Protein AF-0000000085166856 (afdb_homodimer)

InterPro domains:
  IPR002762 Sirohydrochlorin cobaltochelatase CbiX-like [PF01903] (9-113)
  IPR050963 Sirohydrochlorin Cobaltochelatase/CbiX [PTHR33542] (4-112)

Nearest PDB structures (foldseek):
  3lyh-assembly1_A  TM=9.063E-01  e=2.973E-10  Marinobacter nauticus VT8
  8i58-assembly1_A  TM=8.385E-01  e=1.556E-07  Methanocaldococcus jannaschii DSM 2661
  6m27-assembly1_B  TM=8.317E-01  e=2.019E-07  Methanocaldococcus jannaschii DSM 2661
  5zta-assembly2_B  TM=8.544E-01  e=1.338E-06  Bacillus subtilis subsp. subtilis str. 168
  6jv6-assembly1_A  TM=8.102E-01  e=1.174E-06  Bacillus spizizenii

Sequence (242 aa):
MQSLILFAHGARDPAWAAPFERLRALTRAAMPQASVELAFLELMQPDLPSVVAQQVAAGSQRITVIPVFLGQGGHVRRDLPQLLEQLRQAHPQAEIRTVPAVGEDEAVLQAIAAYCVAAGSMQSLILFAHGARDPAWAAPFERLRALTRAAMPQASVELAFLELMQPDLPSVVAQQVAAGSQRITVIPVFLGQGGHVRRDLPQLLEQLRQAHPQAEIRTVPAVGEDEAVLQAIAAYCVAAGS

Solvent-accessible surface area (backbone atoms only — not comparable to full-atom values): 12522 Å² total; per-residue (Å²): 90,48,30,37,32,46,35,29,81,42,42,85,40,73,65,22,45,51,39,55,53,50,32,43,52,54,32,31,70,76,33,80,76,38,49,61,46,69,21,17,77,42,77,33,83,48,36,53,70,60,48,50,52,50,42,45,75,73,59,34,42,39,36,34,39,36,37,59,36,56,58,50,35,62,63,57,68,54,46,46,59,55,50,51,51,52,49,38,68,75,35,70,84,33,48,72,46,71,55,78,37,46,33,73,35,65,68,36,42,48,40,48,23,51,50,54,52,56,66,67,102,89,48,30,36,30,46,34,30,81,41,42,86,41,73,65,22,46,51,38,55,53,51,32,43,51,54,33,33,71,75,31,80,76,36,49,60,43,70,22,16,77,41,78,33,83,49,37,52,68,60,51,49,52,52,40,46,74,74,58,36,41,39,37,35,39,37,37,59,37,56,59,48,36,62,63,56,68,54,46,46,59,52,51,51,51,52,49,37,68,76,37,71,84,33,49,72,46,71,56,78,36,47,33,72,35,65,69,36,42,49,39,48,23,51,51,52,52,56,67,67,100

Radius of gyration: 18.97 Å; Cα contacts (8 Å, |Δi|>4): 466; chains: 2; bounding box: 30×58×41 Å

Structure (mmCIF, N/CA/C/O backbone):
data_AF-0000000085166856-model_v1
#
loop_
_entity.id
_entity.type
_entity.pdbx_description
1 polymer 'Cobalamin biosynthesis protein CbiX'
#
loop_
_atom_site.group_PDB
_atom_site.id
_atom_site.type_symbol
_atom_site.label_atom_id
_atom_site.label_alt_id
_atom_site.label_comp_id
_atom_site.label_asym_id
_atom_site.label_entity_id
_atom_site.label_seq_id
_atom_site.pdbx_PDB_ins_code
_atom_site.Cartn_x
_atom_site.Cartn_y
_atom_site.Cartn_z
_atom_site.occupancy
_atom_site.B_iso_or_equiv
_atom_site.auth_seq_id
_atom_site.auth_comp_id
_atom_site.auth_asym_id
_atom_site.auth_atom_id
_atom_site.pdbx_PDB_model_num
ATOM 1 N N . MET A 1 1 ? 7.5 -27.625 -5.25 1 75.62 1 MET A N 1
ATOM 2 C CA . MET A 1 1 ? 8.102 -26.375 -4.789 1 75.62 1 MET A CA 1
ATOM 3 C C . MET A 1 1 ? 7.059 -25.266 -4.699 1 75.62 1 MET A C 1
ATOM 5 O O . MET A 1 1 ? 6.125 -25.234 -5.504 1 75.62 1 MET A O 1
ATOM 9 N N . GLN A 1 2 ? 6.926 -24.578 -3.551 1 87.94 2 GLN A N 1
ATOM 10 C CA . GLN A 1 2 ? 5.965 -23.484 -3.387 1 87.94 2 GLN A CA 1
ATOM 11 C C . GLN A 1 2 ? 6.438 -22.219 -4.102 1 87.94 2 GLN A C 1
ATOM 13 O O . GLN A 1 2 ? 7.637 -21.969 -4.207 1 87.94 2 GLN A O 1
ATOM 18 N N . SER A 1 3 ? 5.496 -21.609 -4.75 1 96.06 3 SER A N 1
ATOM 19 C CA . SER A 1 3 ? 5.82 -20.375 -5.461 1 96.06 3 SER A CA 1
ATOM 20 C C . SER A 1 3 ? 4.902 -19.234 -5.027 1 96.06 3 SER A C 1
ATOM 22 O O . SER A 1 3 ? 3.684 -19.391 -4.969 1 96.06 3 SER A O 1
ATOM 24 N N . LEU A 1 4 ? 5.508 -18.25 -4.656 1 98.25 4 LEU A N 1
ATOM 25 C CA . LEU A 1 4 ? 4.777 -17.031 -4.324 1 98.25 4 LEU A CA 1
ATOM 26 C C . LEU A 1 4 ? 4.984 -15.961 -5.395 1 98.25 4 LEU A C 1
ATOM 28 O O . LEU A 1 4 ? 6.102 -15.781 -5.891 1 98.25 4 LEU A O 1
ATOM 32 N N . ILE A 1 5 ? 3.922 -15.344 -5.73 1 98.56 5 ILE A N 1
ATOM 33 C CA . ILE A 1 5 ? 3.992 -14.18 -6.598 1 98.56 5 ILE A CA 1
ATOM 34 C C . ILE A 1 5 ? 3.43 -12.961 -5.871 1 98.56 5 ILE A C 1
ATOM 36 O O . ILE A 1 5 ? 2.238 -12.914 -5.551 1 98.56 5 ILE A O 1
ATOM 40 N N . LEU A 1 6 ? 4.32 -12.039 -5.566 1 98.62 6 LEU A N 1
ATOM 41 C CA . LEU A 1 6 ? 3.908 -10.742 -5.043 1 98.62 6 LEU A CA 1
ATOM 42 C C . LEU A 1 6 ? 3.395 -9.836 -6.16 1 98.62 6 LEU A C 1
ATOM 44 O O . LEU A 1 6 ? 4.168 -9.391 -7.012 1 98.62 6 LEU A O 1
ATOM 48 N N . PHE A 1 7 ? 2.074 -9.586 -6.141 1 97.56 7 PHE A N 1
ATOM 49 C CA . PHE A 1 7 ? 1.388 -8.922 -7.242 1 97.56 7 PHE A CA 1
ATOM 50 C C . PHE A 1 7 ? 1.067 -7.473 -6.883 1 97.56 7 PHE A C 1
ATOM 52 O O . PHE A 1 7 ? 0.3 -7.215 -5.953 1 97.56 7 PHE A O 1
ATOM 59 N N . ALA A 1 8 ? 1.673 -6.52 -7.52 1 96.19 8 ALA A N 1
ATOM 60 C CA . ALA A 1 8 ? 1.538 -5.094 -7.223 1 96.19 8 ALA A CA 1
ATOM 61 C C . ALA A 1 8 ? 1.057 -4.32 -8.445 1 96.19 8 ALA A C 1
ATOM 63 O O . ALA A 1 8 ? 1.025 -4.859 -9.555 1 96.19 8 ALA A O 1
ATOM 64 N N . HIS A 1 9 ? 0.694 -3.1 -7.977 1 90.81 9 HIS A N 1
ATOM 65 C CA . HIS A 1 9 ? 0.401 -2.215 -9.102 1 90.81 9 HIS A CA 1
ATOM 66 C C . HIS A 1 9 ? 1.682 -1.75 -9.781 1 90.81 9 HIS A C 1
ATOM 68 O O . HIS A 1 9 ? 2.68 -1.465 -9.117 1 90.81 9 HIS A O 1
ATOM 74 N N . GLY A 1 10 ? 1.784 -1.687 -11.125 1 91.19 10 GLY A N 1
ATOM 75 C CA . GLY A 1 10 ? 2.906 -1.126 -11.859 1 91.19 10 GLY A CA 1
ATOM 76 C C . GLY A 1 10 ? 2.781 0.367 -12.094 1 91.19 10 GLY A C 1
ATOM 77 O O . GLY A 1 10 ? 1.854 1.005 -11.586 1 91.19 10 GLY A O 1
ATOM 78 N N . ALA A 1 11 ? 3.863 0.883 -12.508 1 91.19 11 ALA A N 1
ATOM 79 C CA . ALA A 1 11 ? 3.941 2.303 -12.836 1 91.19 11 ALA A CA 1
ATOM 80 C C . ALA A 1 11 ? 4.949 2.547 -13.961 1 91.19 11 ALA A C 1
ATOM 82 O O . ALA A 1 11 ? 5.68 1.637 -14.352 1 91.19 11 ALA A O 1
ATOM 83 N N . ARG A 1 12 ? 4.824 3.779 -14.492 1 89.69 12 ARG A N 1
ATOM 84 C CA . ARG A 1 12 ? 5.762 4.133 -15.555 1 89.69 12 ARG A CA 1
ATOM 85 C C . ARG A 1 12 ? 7.156 4.375 -14.992 1 89.69 12 ARG A C 1
ATOM 87 O O . ARG A 1 12 ? 8.156 4.07 -15.648 1 89.69 12 ARG A O 1
ATOM 94 N N . ASP A 1 13 ? 7.254 4.859 -13.758 1 91.31 13 ASP A N 1
ATOM 95 C CA . ASP A 1 13 ? 8.516 5.16 -13.086 1 91.31 13 ASP A CA 1
ATOM 96 C C . ASP A 1 13 ? 9.117 3.902 -12.461 1 91.31 13 ASP A C 1
ATOM 98 O O . ASP A 1 13 ? 8.539 3.328 -11.531 1 91.31 13 ASP A O 1
ATOM 102 N N . PRO A 1 14 ? 10.328 3.514 -12.875 1 90.88 14 PRO A N 1
ATOM 103 C CA . PRO A 1 14 ? 10.938 2.291 -12.352 1 90.88 14 PRO A CA 1
ATOM 104 C C . PRO A 1 14 ? 11.18 2.352 -10.844 1 90.88 14 PRO A C 1
ATOM 106 O O . PRO A 1 14 ? 11.234 1.312 -10.18 1 90.88 14 PRO A O 1
ATOM 109 N N . ALA A 1 15 ? 11.297 3.547 -10.312 1 89.75 15 ALA A N 1
ATOM 110 C CA . ALA A 1 15 ? 11.547 3.703 -8.883 1 89.75 15 ALA A CA 1
ATOM 111 C C . ALA A 1 15 ? 10.359 3.203 -8.062 1 89.75 15 ALA A C 1
ATOM 113 O O . ALA A 1 15 ? 10.484 2.941 -6.867 1 89.75 15 ALA A O 1
ATOM 114 N N . TRP A 1 16 ? 9.234 3.072 -8.703 1 92.94 16 TRP A N 1
ATOM 115 C CA . TRP A 1 16 ? 8.008 2.557 -8.102 1 92.94 16 TRP A CA 1
ATOM 116 C C . TRP A 1 16 ? 8.25 1.197 -7.453 1 92.94 16 TRP A C 1
ATOM 118 O O . TRP A 1 16 ? 7.672 0.89 -6.406 1 92.94 16 TRP A O 1
ATOM 128 N N . ALA A 1 17 ? 9.172 0.448 -8.008 1 94.31 17 ALA A N 1
ATOM 129 C CA . ALA A 1 17 ? 9.258 -0.977 -7.699 1 94.31 17 ALA A CA 1
ATOM 130 C C . ALA A 1 17 ? 10.125 -1.219 -6.469 1 94.31 17 ALA A C 1
ATOM 132 O O . ALA A 1 17 ? 10.133 -2.32 -5.914 1 94.31 17 ALA A O 1
ATOM 133 N N . ALA A 1 18 ? 10.836 -0.29 -5.984 1 94.69 18 ALA A N 1
ATOM 134 C CA . ALA A 1 18 ? 11.891 -0.477 -4.988 1 94.69 18 ALA A CA 1
ATOM 135 C C . ALA A 1 18 ? 11.352 -1.159 -3.738 1 94.69 18 ALA A C 1
ATOM 137 O O . ALA A 1 18 ? 11.891 -2.172 -3.289 1 94.69 18 ALA A O 1
ATOM 138 N N . PRO A 1 19 ? 10.234 -0.666 -3.162 1 96.25 19 PRO A N 1
ATOM 139 C CA . PRO A 1 19 ? 9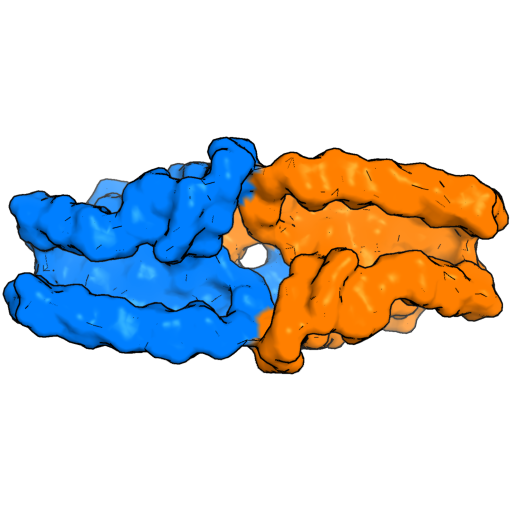.742 -1.331 -1.957 1 96.25 19 PRO A CA 1
ATOM 140 C C . PRO A 1 19 ? 9.305 -2.771 -2.217 1 96.25 19 PRO A C 1
ATOM 142 O O . PRO A 1 19 ? 9.43 -3.625 -1.334 1 96.25 19 PRO A O 1
ATOM 145 N N . PHE A 1 20 ? 8.828 -3.031 -3.387 1 98 20 PHE A N 1
ATOM 146 C CA . PHE A 1 20 ? 8.375 -4.375 -3.73 1 98 20 PHE A CA 1
ATOM 147 C C . PHE A 1 20 ? 9.562 -5.312 -3.922 1 98 20 PHE A C 1
ATOM 149 O O . PHE A 1 20 ? 9.484 -6.496 -3.578 1 98 20 PHE A O 1
ATOM 156 N N . GLU A 1 21 ? 10.602 -4.77 -4.504 1 97.69 21 GLU A N 1
ATOM 157 C CA . GLU A 1 21 ? 11.836 -5.547 -4.629 1 97.69 21 GLU A CA 1
ATOM 158 C C . GLU A 1 21 ? 12.414 -5.891 -3.26 1 97.69 21 GLU A C 1
ATOM 160 O O . GLU A 1 21 ? 12.875 -7.016 -3.039 1 97.69 21 GLU A O 1
ATOM 165 N N . ARG A 1 22 ? 12.344 -4.934 -2.393 1 97.62 22 ARG A N 1
ATOM 166 C CA . ARG A 1 22 ? 12.789 -5.191 -1.024 1 97.62 22 ARG A CA 1
ATOM 167 C C . ARG A 1 22 ? 11.906 -6.238 -0.354 1 97.62 22 ARG A C 1
ATOM 169 O O . ARG A 1 22 ? 12.406 -7.129 0.34 1 97.62 22 ARG A O 1
ATOM 176 N N . LEU A 1 23 ? 10.648 -6.117 -0.59 1 98.25 23 LEU A N 1
ATOM 177 C CA . LEU A 1 23 ? 9.688 -7.074 -0.044 1 98.25 23 LEU A CA 1
ATOM 178 C C . LEU A 1 23 ? 9.969 -8.477 -0.558 1 98.25 23 LEU A C 1
ATOM 180 O O . LEU A 1 23 ? 9.961 -9.445 0.213 1 98.25 23 LEU A O 1
ATOM 184 N N . ARG A 1 24 ? 10.164 -8.547 -1.854 1 98.19 24 ARG A N 1
ATOM 185 C CA . ARG A 1 24 ? 10.5 -9.844 -2.439 1 98.19 24 ARG A CA 1
ATOM 186 C C . ARG A 1 24 ? 11.75 -10.43 -1.786 1 98.19 24 ARG A C 1
ATOM 188 O O . ARG A 1 24 ? 11.781 -11.617 -1.453 1 98.19 24 ARG A O 1
ATOM 195 N N . ALA A 1 25 ? 12.758 -9.625 -1.588 1 98.06 25 ALA A N 1
ATOM 196 C CA . ALA A 1 25 ? 14.008 -10.086 -0.98 1 98.06 25 ALA A CA 1
ATOM 197 C C . ALA A 1 25 ? 13.773 -10.578 0.445 1 98.06 25 ALA A C 1
ATOM 199 O O . ALA A 1 25 ? 14.281 -11.633 0.833 1 98.06 25 ALA A O 1
ATOM 200 N N . LEU A 1 26 ? 13.039 -9.852 1.232 1 98.19 26 LEU A N 1
ATOM 201 C CA . LEU A 1 26 ? 12.727 -10.227 2.605 1 98.19 26 LEU A CA 1
ATOM 202 C C . LEU A 1 26 ? 11.961 -11.547 2.646 1 98.19 26 LEU A C 1
ATOM 204 O O . LEU A 1 26 ? 12.25 -12.414 3.473 1 98.19 26 LEU A O 1
ATOM 208 N N . THR A 1 27 ? 10.977 -11.672 1.751 1 98.06 27 THR A N 1
ATOM 209 C CA . THR A 1 27 ? 10.148 -12.875 1.698 1 98.06 27 THR A CA 1
ATOM 210 C C . THR A 1 27 ? 10.984 -14.086 1.282 1 98.06 27 THR A C 1
ATOM 212 O O . THR A 1 27 ? 10.867 -15.156 1.877 1 98.06 27 THR A O 1
ATOM 215 N N . ARG A 1 28 ? 11.82 -13.891 0.286 1 96.94 28 ARG A N 1
ATOM 216 C CA . ARG A 1 28 ? 12.703 -14.953 -0.181 1 96.94 28 ARG A CA 1
ATOM 217 C C . ARG A 1 28 ? 13.625 -15.43 0.936 1 96.94 28 ARG A C 1
ATOM 219 O O . ARG A 1 28 ? 13.852 -16.625 1.089 1 96.94 28 ARG A O 1
ATOM 226 N N . ALA A 1 29 ? 14.133 -14.492 1.69 1 97.19 29 ALA A N 1
ATOM 227 C CA . ALA A 1 29 ? 15.047 -14.82 2.783 1 97.19 29 ALA A CA 1
ATOM 228 C C . ALA A 1 29 ? 14.344 -15.664 3.846 1 97.19 29 ALA A C 1
ATOM 230 O O . ALA A 1 29 ? 14.969 -16.516 4.473 1 97.19 29 ALA A O 1
ATOM 231 N N . ALA A 1 30 ? 13.078 -15.469 3.98 1 96.38 30 ALA A N 1
ATOM 232 C CA . ALA A 1 30 ? 12.297 -16.156 5 1 96.38 30 ALA A CA 1
ATOM 233 C C . ALA A 1 30 ? 11.82 -17.516 4.496 1 96.38 30 ALA A C 1
ATOM 235 O O . ALA A 1 30 ? 11.398 -18.375 5.281 1 96.38 30 ALA A O 1
ATOM 236 N N . MET A 1 31 ? 11.867 -17.688 3.156 1 95.62 31 MET A N 1
ATOM 237 C CA . MET A 1 31 ? 11.414 -18.922 2.531 1 95.62 31 MET A CA 1
ATOM 238 C C . MET A 1 31 ? 12.438 -19.453 1.531 1 95.62 31 MET A C 1
ATOM 240 O O . MET A 1 31 ? 12.172 -19.5 0.33 1 95.62 31 MET A O 1
ATOM 244 N N . PRO A 1 32 ? 13.492 -20.031 2.027 1 91.94 32 PRO A N 1
ATOM 245 C CA . PRO A 1 32 ? 14.594 -20.391 1.139 1 91.94 32 PRO A CA 1
ATOM 246 C C . PRO A 1 32 ? 14.219 -21.5 0.149 1 91.94 32 PRO A C 1
ATOM 248 O O . PRO A 1 32 ? 14.844 -21.625 -0.907 1 91.94 32 PRO A O 1
ATOM 251 N N . GLN A 1 33 ? 13.211 -22.172 0.371 1 91.81 33 GLN A N 1
ATOM 252 C CA . GLN A 1 33 ? 12.852 -23.297 -0.49 1 91.81 33 GLN A CA 1
ATOM 253 C C . GLN A 1 33 ? 11.758 -22.891 -1.476 1 91.81 33 GLN A C 1
ATOM 255 O O . GLN A 1 33 ? 11.359 -23.703 -2.324 1 91.81 33 GLN A O 1
ATOM 260 N N . ALA A 1 34 ? 11.25 -21.703 -1.351 1 94.38 34 ALA A N 1
ATOM 261 C CA . ALA A 1 34 ? 10.164 -21.25 -2.211 1 94.38 34 ALA A CA 1
ATOM 262 C C . ALA A 1 34 ? 10.664 -20.297 -3.287 1 94.38 34 ALA A C 1
ATOM 264 O O . ALA A 1 34 ? 11.648 -19.578 -3.078 1 94.38 34 ALA A O 1
ATOM 265 N N . SER A 1 35 ? 10.047 -20.391 -4.41 1 96.19 35 SER A N 1
ATOM 266 C CA . SER A 1 35 ? 10.219 -19.328 -5.391 1 96.19 35 SER A CA 1
ATOM 267 C C . SER A 1 35 ? 9.367 -18.109 -5.035 1 96.19 35 SER A C 1
ATOM 269 O O . SER A 1 35 ? 8.188 -18.25 -4.711 1 96.19 35 SER A O 1
ATOM 271 N N . VAL A 1 36 ? 9.984 -16.938 -4.965 1 98 36 VAL A N 1
ATOM 272 C CA . VAL A 1 36 ? 9.281 -15.68 -4.719 1 98 36 VAL A CA 1
ATOM 273 C C . VAL A 1 36 ? 9.57 -14.695 -5.848 1 98 36 VAL A C 1
ATOM 275 O O . VAL A 1 36 ? 10.727 -14.305 -6.055 1 98 36 VAL A O 1
ATOM 278 N N . GLU A 1 37 ? 8.539 -14.312 -6.535 1 98.19 37 GLU A N 1
ATOM 279 C CA . GLU A 1 37 ? 8.711 -13.43 -7.684 1 98.19 37 GLU A CA 1
ATOM 280 C C . GLU A 1 37 ? 7.758 -12.242 -7.613 1 98.19 37 GLU A C 1
ATOM 282 O O . GLU A 1 37 ? 6.758 -12.289 -6.895 1 98.19 37 GLU A O 1
ATOM 287 N N . LEU A 1 38 ? 8.117 -11.227 -8.367 1 98.44 38 LEU A N 1
ATOM 288 C CA . LEU A 1 38 ? 7.25 -10.055 -8.516 1 98.44 38 LEU A CA 1
ATOM 289 C C . LEU A 1 38 ? 6.484 -10.117 -9.836 1 98.44 38 LEU A C 1
ATOM 291 O O . LEU A 1 38 ? 7.02 -10.57 -10.852 1 98.44 38 LEU A O 1
ATOM 295 N N . ALA A 1 39 ? 5.293 -9.703 -9.781 1 98.25 39 ALA A N 1
ATOM 296 C CA . ALA A 1 39 ? 4.523 -9.414 -10.992 1 98.25 39 ALA A CA 1
ATOM 297 C C . ALA A 1 39 ? 3.736 -8.117 -10.844 1 98.25 39 ALA A C 1
ATOM 299 O O . ALA A 1 39 ? 3.33 -7.746 -9.742 1 98.25 39 ALA A O 1
ATOM 300 N N . PHE A 1 40 ? 3.463 -7.457 -11.977 1 96.44 40 PHE A N 1
ATOM 301 C CA . PHE A 1 40 ? 2.789 -6.164 -11.953 1 96.44 40 PHE A CA 1
ATOM 302 C C . PHE A 1 40 ? 1.527 -6.195 -12.805 1 96.44 40 PHE A C 1
ATOM 304 O O . PHE A 1 40 ? 1.498 -6.844 -13.859 1 96.44 40 PHE A O 1
ATOM 311 N N . LEU A 1 41 ? 0.551 -5.523 -12.352 1 92.56 41 LEU A N 1
ATOM 312 C CA . LEU A 1 41 ? -0.767 -5.496 -12.977 1 92.56 41 LEU A CA 1
ATOM 313 C C . LEU A 1 41 ? -0.713 -4.793 -14.328 1 92.56 41 LEU A C 1
ATOM 315 O O . LEU A 1 41 ? -1.34 -5.238 -15.289 1 92.56 41 LEU A O 1
ATOM 319 N N . GLU A 1 42 ? 0.012 -3.646 -14.32 1 89.75 42 GLU A N 1
ATOM 320 C CA . GLU A 1 42 ? 0.093 -2.854 -15.547 1 89.75 42 GLU A CA 1
ATOM 321 C C . GLU A 1 42 ? 1.303 -1.925 -15.523 1 89.75 42 GLU A C 1
ATOM 323 O O . GLU A 1 42 ? 1.896 -1.694 -14.469 1 89.75 42 GLU A O 1
ATOM 328 N N . LEU A 1 43 ? 1.817 -1.497 -16.812 1 93.31 43 LEU A N 1
ATOM 329 C CA . LEU A 1 43 ? 2.801 -0.444 -17.047 1 93.31 43 LEU A CA 1
ATOM 330 C C . LEU A 1 43 ? 4.211 -0.937 -16.734 1 93.31 43 LEU A C 1
ATOM 332 O O . LEU A 1 43 ? 5.191 -0.292 -17.094 1 93.31 43 LEU A O 1
ATOM 336 N N . MET A 1 44 ? 4.32 -2.029 -15.977 1 94.94 44 MET A N 1
ATOM 337 C CA . MET A 1 44 ? 5.625 -2.574 -15.609 1 94.94 44 MET A CA 1
ATOM 338 C C . MET A 1 44 ? 5.684 -4.074 -15.883 1 94.94 44 MET A C 1
ATOM 340 O O . MET A 1 44 ? 4.656 -4.754 -15.844 1 94.94 44 MET A O 1
ATOM 344 N N . GLN A 1 45 ? 6.832 -4.5 -16.188 1 96.12 45 GLN A N 1
ATOM 345 C CA . GLN A 1 45 ? 7.094 -5.926 -16.359 1 96.12 45 GLN A CA 1
ATOM 346 C C . GLN A 1 45 ? 7.84 -6.492 -15.148 1 96.12 45 GLN A C 1
ATOM 348 O O . GLN A 1 45 ? 8.539 -5.758 -14.445 1 96.12 45 GLN A O 1
ATOM 353 N N . PRO A 1 46 ? 7.672 -7.801 -14.836 1 97.81 46 PRO A N 1
ATOM 354 C CA . PRO A 1 46 ? 6.879 -8.797 -15.555 1 97.81 46 PRO A CA 1
ATOM 355 C C . PRO A 1 46 ? 5.391 -8.727 -15.211 1 97.81 46 PRO A C 1
ATOM 357 O O . PRO A 1 46 ? 5.023 -8.242 -14.141 1 97.81 46 PRO A O 1
ATOM 360 N N . ASP A 1 47 ? 4.539 -9.117 -16.172 1 97.81 47 ASP A N 1
ATOM 361 C CA . ASP A 1 47 ? 3.113 -9.242 -15.867 1 97.81 47 ASP A CA 1
ATOM 362 C C . ASP A 1 47 ? 2.801 -10.602 -15.242 1 97.81 47 ASP A C 1
ATOM 364 O O . ASP A 1 47 ? 3.635 -11.508 -15.266 1 97.81 47 ASP A O 1
ATOM 368 N N . LEU A 1 48 ? 1.635 -10.695 -14.672 1 97.94 48 LEU A N 1
ATOM 369 C CA . LEU A 1 48 ? 1.261 -11.875 -13.898 1 97.94 48 LEU A CA 1
ATOM 370 C C . LEU A 1 48 ? 1.214 -13.109 -14.789 1 97.94 48 LEU A C 1
ATOM 372 O O . LEU A 1 48 ? 1.774 -14.156 -14.445 1 97.94 48 LEU A O 1
ATOM 376 N N . PRO A 1 49 ? 0.615 -13.078 -16.016 1 98.31 49 PRO A N 1
ATOM 377 C CA . PRO A 1 49 ? 0.592 -14.266 -16.875 1 98.31 49 PRO A CA 1
ATOM 378 C C . PRO A 1 49 ? 1.99 -14.781 -17.203 1 98.31 49 PRO A C 1
ATOM 380 O O . PRO A 1 49 ? 2.229 -15.992 -17.172 1 98.31 49 PRO A O 1
ATOM 383 N N . SER A 1 50 ? 2.887 -13.953 -17.5 1 98.5 50 SER A N 1
ATOM 384 C CA . SER A 1 50 ? 4.246 -14.352 -17.844 1 98.5 50 SER A CA 1
ATOM 385 C C . SER A 1 50 ? 4.941 -15.031 -16.672 1 98.5 50 SER A C 1
ATOM 387 O O . SER A 1 50 ? 5.645 -16.031 -16.844 1 98.5 50 SER A O 1
ATOM 389 N N . VAL A 1 51 ? 4.801 -14.516 -15.469 1 98.56 51 VAL A N 1
ATOM 390 C CA . VAL A 1 51 ? 5.445 -15.078 -14.281 1 98.56 51 VAL A CA 1
ATOM 391 C C . VAL A 1 51 ? 4.852 -16.453 -13.984 1 98.56 51 VAL A C 1
ATOM 393 O O . VAL A 1 51 ? 5.586 -17.391 -13.664 1 98.56 51 VAL A O 1
ATOM 396 N N . VAL A 1 52 ? 3.541 -16.547 -14.086 1 98.38 52 VAL A N 1
ATOM 397 C CA . VAL A 1 52 ? 2.883 -17.828 -13.859 1 98.38 52 VAL A CA 1
ATOM 398 C C . VAL A 1 52 ? 3.406 -18.859 -14.852 1 98.38 52 VAL A C 1
ATOM 400 O O . VAL A 1 52 ? 3.779 -19.969 -14.461 1 98.38 52 VAL A O 1
ATOM 403 N N . ALA A 1 53 ? 3.426 -18.484 -16.109 1 98.12 53 ALA A N 1
ATOM 404 C CA . ALA A 1 53 ? 3.91 -19.391 -17.141 1 98.12 53 ALA A CA 1
ATOM 405 C C . ALA A 1 53 ? 5.332 -19.859 -16.844 1 98.12 53 ALA A C 1
ATOM 407 O O . ALA A 1 53 ? 5.645 -21.047 -16.984 1 98.12 53 ALA A O 1
ATOM 408 N N . GLN A 1 54 ? 6.125 -18.922 -16.422 1 97.81 54 GLN A N 1
ATOM 409 C CA . GLN A 1 54 ? 7.512 -19.234 -16.109 1 97.81 54 GLN A CA 1
ATOM 410 C C . GLN A 1 54 ? 7.598 -20.203 -14.922 1 97.81 54 GLN A C 1
ATOM 412 O O . GLN A 1 54 ? 8.398 -21.125 -14.93 1 97.81 54 GLN A O 1
ATOM 417 N N . GLN A 1 55 ? 6.809 -19.953 -13.891 1 97.31 55 GLN A N 1
ATOM 418 C CA . GLN A 1 55 ? 6.824 -20.797 -12.703 1 97.31 55 GLN A CA 1
ATOM 419 C C . GLN A 1 55 ? 6.332 -22.203 -13.023 1 97.31 55 GLN A C 1
ATOM 421 O O . GLN A 1 55 ? 6.891 -23.188 -12.539 1 97.31 55 GLN A O 1
ATOM 426 N N . VAL A 1 56 ? 5.312 -22.281 -13.82 1 96.75 56 VAL A N 1
ATOM 427 C CA . VAL A 1 56 ? 4.777 -23.578 -14.227 1 96.75 56 VAL A CA 1
ATOM 428 C C . VAL A 1 56 ? 5.828 -24.344 -15.031 1 96.75 56 VAL A C 1
ATOM 430 O O . VAL A 1 56 ? 6.066 -25.531 -14.789 1 96.75 56 VAL A O 1
ATOM 433 N N . ALA A 1 57 ? 6.406 -23.656 -15.961 1 96.19 57 ALA A N 1
ATOM 434 C CA . ALA A 1 57 ? 7.441 -24.266 -16.797 1 96.19 57 ALA A CA 1
ATOM 435 C C . ALA A 1 57 ? 8.609 -24.766 -15.938 1 96.19 57 ALA A C 1
ATOM 437 O O . ALA A 1 57 ? 9.258 -25.75 -16.281 1 96.19 57 ALA A O 1
ATOM 438 N N . ALA A 1 58 ? 8.859 -24.109 -14.812 1 95.44 58 ALA A N 1
ATOM 439 C CA . ALA A 1 58 ? 9.953 -24.453 -13.906 1 95.44 58 ALA A CA 1
ATOM 440 C C . ALA A 1 58 ? 9.547 -25.594 -12.969 1 95.44 58 ALA A C 1
ATOM 442 O O . ALA A 1 58 ? 10.344 -26.031 -12.125 1 95.44 58 ALA A O 1
ATOM 443 N N . GLY A 1 59 ? 8.242 -25.984 -13.055 1 93.94 59 GLY A N 1
ATOM 444 C CA . GLY A 1 59 ? 7.82 -27.172 -12.328 1 93.94 59 GLY A CA 1
ATOM 445 C C . GLY A 1 59 ? 7 -26.844 -11.086 1 93.94 59 GLY A C 1
ATOM 446 O O . GLY A 1 59 ? 6.695 -27.75 -10.297 1 93.94 59 GLY A O 1
ATOM 447 N N . SER A 1 60 ? 6.652 -25.594 -10.898 1 94.5 60 SER A N 1
ATOM 448 C CA . SER A 1 60 ? 5.832 -25.25 -9.742 1 94.5 60 SER A CA 1
ATOM 449 C C . SER A 1 60 ? 4.445 -25.875 -9.844 1 94.5 60 SER A C 1
ATOM 451 O O . SER A 1 60 ? 3.795 -25.812 -10.883 1 94.5 60 SER A O 1
ATOM 453 N N . GLN A 1 61 ? 4.074 -26.453 -8.797 1 93.62 61 GLN A N 1
ATOM 454 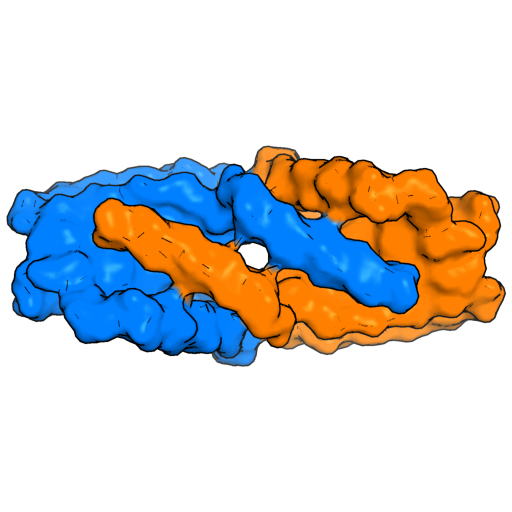C CA . GLN A 1 61 ? 2.764 -27.109 -8.773 1 93.62 61 GLN A CA 1
ATOM 455 C C . GLN A 1 61 ? 1.755 -26.281 -7.984 1 93.62 61 GLN A C 1
ATOM 457 O O . GLN A 1 61 ? 0.544 -26.438 -8.141 1 93.62 61 GLN A O 1
ATOM 462 N N . ARG A 1 62 ? 2.213 -25.547 -7.027 1 96.19 62 ARG A N 1
ATOM 463 C CA . ARG A 1 62 ? 1.368 -24.688 -6.211 1 96.19 62 ARG A CA 1
ATOM 464 C C . ARG A 1 62 ? 1.859 -23.25 -6.262 1 96.19 62 ARG A C 1
ATOM 466 O O . ARG A 1 62 ? 2.996 -22.953 -5.883 1 96.19 62 ARG A O 1
ATOM 473 N N . ILE A 1 63 ? 1.015 -22.328 -6.762 1 97.81 63 ILE A N 1
ATOM 474 C CA . ILE A 1 63 ? 1.344 -20.922 -6.902 1 97.81 63 ILE A CA 1
ATOM 475 C C . ILE A 1 63 ? 0.367 -20.078 -6.082 1 97.81 63 ILE A C 1
ATOM 477 O O . ILE A 1 63 ? -0.85 -20.188 -6.25 1 97.81 63 ILE A O 1
ATOM 481 N N . THR A 1 64 ? 0.852 -19.375 -5.176 1 98.31 64 THR A N 1
ATOM 482 C CA . THR A 1 64 ? 0.043 -18.422 -4.41 1 98.31 64 THR A CA 1
ATOM 483 C C . THR A 1 64 ? 0.303 -16.984 -4.875 1 98.31 64 THR A C 1
ATOM 485 O O . THR A 1 64 ? 1.429 -16.5 -4.781 1 98.31 64 THR A O 1
ATOM 488 N N . VAL A 1 65 ? -0.728 -16.359 -5.406 1 98.06 65 VAL A N 1
ATOM 489 C CA . VAL A 1 65 ? -0.669 -14.953 -5.785 1 98.06 65 VAL A CA 1
ATOM 490 C C . VAL A 1 65 ? -1.093 -14.078 -4.605 1 98.06 65 VAL A C 1
ATOM 492 O O . VAL A 1 65 ? -2.199 -14.227 -4.082 1 98.06 65 VAL A O 1
ATOM 495 N N . ILE A 1 66 ? -0.258 -13.219 -4.219 1 98.19 66 ILE A N 1
ATOM 496 C CA . ILE A 1 66 ? -0.503 -12.352 -3.07 1 98.19 66 ILE A CA 1
ATOM 497 C C . ILE A 1 66 ? -0.628 -10.898 -3.535 1 98.19 66 ILE A C 1
ATOM 499 O O . ILE A 1 66 ? 0.368 -10.273 -3.9 1 98.19 66 ILE A O 1
ATOM 503 N N . PRO A 1 67 ? -1.857 -10.367 -3.475 1 97.25 67 PRO A N 1
ATOM 504 C CA . PRO A 1 67 ? -2.018 -8.953 -3.834 1 97.25 67 PRO A CA 1
ATOM 505 C C . PRO A 1 67 ? -1.363 -8.008 -2.828 1 97.25 67 PRO A C 1
ATOM 507 O O . PRO A 1 67 ? -1.757 -7.98 -1.659 1 97.25 67 PRO A O 1
ATOM 510 N N . VAL A 1 68 ? -0.368 -7.242 -3.244 1 97.38 68 VAL A N 1
ATOM 511 C CA . VAL A 1 68 ? 0.326 -6.277 -2.398 1 97.38 68 VAL A CA 1
ATOM 512 C C . VAL A 1 68 ? -0.226 -4.875 -2.65 1 97.38 68 VAL A C 1
ATOM 514 O O . VAL A 1 68 ? 0.467 -4.02 -3.203 1 97.38 68 VAL A O 1
ATOM 517 N N . PHE A 1 69 ? -1.411 -4.691 -2.184 1 95.69 69 PHE A N 1
ATOM 518 C CA . PHE A 1 69 ? -2.178 -3.455 -2.301 1 95.69 69 PHE A CA 1
ATOM 519 C C . PHE A 1 69 ? -2.691 -3.006 -0.937 1 95.69 69 PHE A C 1
ATOM 521 O O . PHE A 1 69 ? -3.121 -3.83 -0.127 1 95.69 69 PHE A O 1
ATOM 528 N N . LEU A 1 70 ? -2.65 -1.688 -0.696 1 95.5 70 LEU A N 1
ATOM 529 C CA . LEU A 1 70 ? -3.311 -1.143 0.486 1 95.5 70 LEU A CA 1
ATOM 530 C C . LEU A 1 70 ? -4.754 -0.762 0.176 1 95.5 70 LEU A C 1
ATOM 532 O O . LEU A 1 70 ? -5.672 -1.153 0.899 1 95.5 70 LEU A O 1
ATOM 536 N N . GLY A 1 71 ? -4.91 0.087 -0.815 1 91.06 71 GLY A N 1
ATOM 537 C CA . GLY A 1 71 ? -6.238 0.371 -1.337 1 91.06 71 GLY A CA 1
ATOM 538 C C . GLY A 1 71 ? -6.652 -0.564 -2.457 1 91.06 71 GLY A C 1
ATOM 539 O O . GLY A 1 71 ? -5.816 -0.98 -3.264 1 91.06 71 GLY A O 1
ATOM 540 N N . GLN A 1 72 ? -7.992 -0.908 -2.414 1 84.69 72 GLN A N 1
ATOM 541 C CA . GLN A 1 72 ? -8.477 -1.746 -3.506 1 84.69 72 GLN A CA 1
ATOM 542 C C . GLN A 1 72 ? -9.766 -1.188 -4.102 1 84.69 72 GLN A C 1
ATOM 544 O O . GLN A 1 72 ? -10.711 -0.879 -3.369 1 84.69 72 GLN A O 1
ATOM 549 N N . GLY A 1 73 ? -9.664 -0.935 -5.402 1 81.12 73 GLY A N 1
ATOM 550 C CA . GLY A 1 73 ? -10.852 -0.54 -6.145 1 81.12 73 GLY A CA 1
ATOM 551 C C . GLY A 1 73 ? -11.359 -1.624 -7.078 1 81.12 73 GLY A C 1
ATOM 552 O O . GLY A 1 73 ? -10.859 -2.75 -7.059 1 81.12 73 GLY A O 1
ATOM 553 N N . GLY A 1 74 ? -12.359 -1.314 -7.746 1 75.75 74 GLY A N 1
ATOM 554 C CA . GLY A 1 74 ? -13.031 -2.234 -8.648 1 75.75 74 GLY A CA 1
ATOM 555 C C . GLY A 1 74 ? -12.094 -2.873 -9.656 1 75.75 74 GLY A C 1
ATOM 556 O O . GLY A 1 74 ? -12.195 -4.07 -9.938 1 75.75 74 GLY A O 1
ATOM 557 N N . HIS A 1 75 ? -11.109 -2.178 -10.008 1 75.38 75 HIS A N 1
ATOM 558 C CA . HIS A 1 75 ? -10.211 -2.719 -11.023 1 75.38 75 HIS A CA 1
ATOM 559 C C . HIS A 1 75 ? -9.445 -3.93 -10.492 1 75.38 75 HIS A C 1
ATOM 561 O O . HIS A 1 75 ? -9.367 -4.961 -11.164 1 75.38 75 HIS A O 1
ATOM 567 N N . VAL A 1 76 ? -8.977 -3.807 -9.352 1 77.38 76 VAL A N 1
ATOM 568 C CA . VAL A 1 76 ? -8.234 -4.926 -8.781 1 77.38 76 VAL A CA 1
ATOM 569 C C . VAL A 1 76 ? -9.211 -6.004 -8.305 1 77.38 76 VAL A C 1
ATOM 571 O O . VAL A 1 76 ? -9.039 -7.184 -8.617 1 77.38 76 VAL A O 1
ATOM 574 N N . ARG A 1 77 ? -10.266 -5.598 -7.75 1 83.62 77 ARG A N 1
ATOM 575 C CA . ARG A 1 77 ? -11.188 -6.531 -7.117 1 83.62 77 ARG A CA 1
ATOM 576 C C . ARG A 1 77 ? -11.945 -7.348 -8.164 1 83.62 77 ARG A C 1
ATOM 578 O O . ARG A 1 77 ? -12.242 -8.523 -7.945 1 83.62 77 ARG A O 1
ATOM 585 N N . ARG A 1 78 ? -12.156 -6.699 -9.266 1 84.81 78 ARG A N 1
ATOM 586 C CA . ARG A 1 78 ? -12.914 -7.379 -10.32 1 84.81 78 ARG A CA 1
ATOM 587 C C . ARG A 1 78 ? -11.977 -8.008 -11.344 1 84.81 78 ARG A C 1
ATOM 589 O O . ARG A 1 78 ? -12.234 -9.109 -11.836 1 84.81 78 ARG A O 1
ATOM 596 N N . ASP A 1 79 ? -10.93 -7.391 -11.594 1 87.5 79 ASP A N 1
ATOM 597 C CA . ASP A 1 79 ? -10.055 -7.82 -12.672 1 87.5 79 ASP A CA 1
ATOM 598 C C . ASP A 1 79 ? -9.172 -8.984 -12.234 1 87.5 79 ASP A C 1
ATOM 600 O O . ASP A 1 79 ? -8.922 -9.914 -13.008 1 87.5 79 ASP A O 1
ATOM 604 N N . LEU A 1 80 ? -8.766 -8.922 -11.047 1 92.44 80 LEU A N 1
ATOM 605 C CA . LEU A 1 80 ? -7.824 -9.938 -10.594 1 92.44 80 LEU A CA 1
ATOM 606 C C . LEU A 1 80 ? -8.484 -11.312 -10.562 1 92.44 80 LEU A C 1
ATOM 608 O O . LEU A 1 80 ? -7.926 -12.289 -11.07 1 92.44 80 LEU A O 1
ATOM 612 N N . PRO A 1 81 ? -9.656 -11.461 -10.008 1 93.94 81 PRO A N 1
ATOM 613 C CA . PRO A 1 81 ? -10.305 -12.773 -10.039 1 93.94 81 PRO A CA 1
ATOM 614 C C . PRO A 1 81 ? -10.5 -13.312 -11.453 1 93.94 81 PRO A C 1
ATOM 616 O O . PRO A 1 81 ? -10.312 -14.508 -11.695 1 93.94 81 PRO A O 1
ATOM 619 N N . GLN A 1 82 ? -10.859 -12.43 -12.367 1 94.81 82 GLN A N 1
ATOM 620 C CA . GLN A 1 82 ? -11.016 -12.836 -13.758 1 94.81 82 GLN A CA 1
ATOM 621 C C . GLN A 1 82 ? -9.688 -13.297 -14.352 1 94.81 82 GLN A C 1
ATOM 623 O O . GLN A 1 82 ? -9.633 -14.312 -15.047 1 94.81 82 GLN A O 1
ATOM 628 N N . LEU A 1 83 ? -8.703 -12.562 -14.125 1 95.69 83 LEU A N 1
ATOM 629 C CA . LEU A 1 83 ? -7.359 -12.891 -14.586 1 95.69 83 LEU A CA 1
ATOM 630 C C . LEU A 1 83 ? -6.906 -14.234 -14.016 1 95.69 83 LEU A C 1
ATOM 632 O O . LEU A 1 83 ? -6.359 -15.07 -14.742 1 95.69 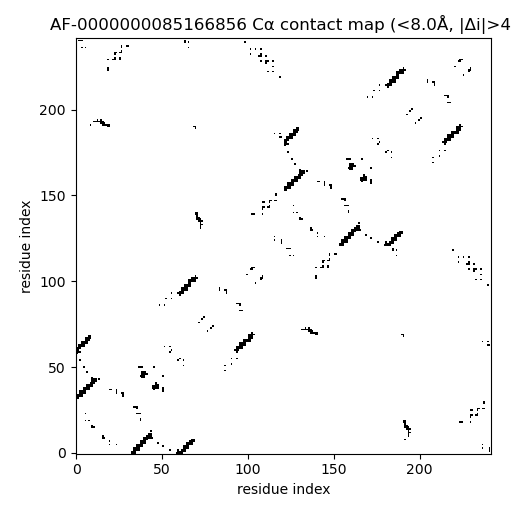83 LEU A O 1
ATOM 636 N N . LEU A 1 84 ? -7.137 -14.484 -12.758 1 97.62 84 LEU A N 1
ATOM 637 C CA . LEU A 1 84 ? -6.734 -15.719 -12.102 1 97.62 84 LEU A CA 1
ATOM 638 C C . LEU A 1 84 ? -7.496 -16.906 -12.68 1 97.62 84 LEU A C 1
ATOM 640 O O . LEU A 1 84 ? -6.93 -18 -12.844 1 97.62 84 LEU A O 1
ATOM 644 N N . GLU A 1 85 ? -8.742 -16.688 -12.977 1 97.38 85 GLU A N 1
ATOM 645 C CA . GLU A 1 85 ? -9.523 -17.75 -13.609 1 97.38 85 GLU A CA 1
ATOM 646 C C . GLU A 1 85 ? -8.945 -18.141 -14.961 1 97.38 85 GLU A C 1
ATOM 648 O O . GLU A 1 85 ? -8.828 -19.328 -15.281 1 97.38 85 GLU A O 1
ATOM 653 N N . GLN A 1 86 ? -8.602 -17.156 -15.727 1 97.81 86 GLN A N 1
ATOM 654 C CA . GLN A 1 86 ? -7.977 -17.391 -17.031 1 97.81 86 GLN A CA 1
ATOM 655 C C . GLN A 1 86 ? -6.664 -18.156 -16.859 1 97.81 86 GLN A C 1
ATOM 657 O O . GLN A 1 86 ? -6.363 -19.062 -17.656 1 97.81 86 GLN A O 1
ATOM 662 N N . LEU A 1 87 ? -5.898 -17.812 -15.906 1 98.31 87 LEU A N 1
ATOM 663 C CA . LEU A 1 87 ? -4.617 -18.453 -15.648 1 98.31 87 LEU A CA 1
ATOM 664 C C . LEU A 1 87 ? -4.82 -19.906 -15.227 1 98.31 87 LEU A C 1
ATOM 666 O O . LEU A 1 87 ? -4.074 -20.797 -15.648 1 98.31 87 LEU A O 1
ATOM 670 N N . ARG A 1 88 ? -5.809 -20.172 -14.406 1 98.12 88 ARG A N 1
ATOM 671 C CA . ARG A 1 88 ? -6.121 -21.531 -13.984 1 98.12 88 ARG A CA 1
ATOM 672 C C . ARG A 1 88 ? -6.52 -22.391 -15.172 1 98.12 88 ARG A C 1
ATOM 674 O O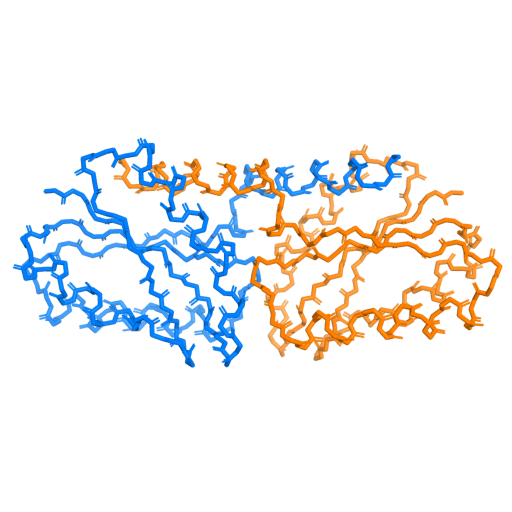 . ARG A 1 88 ? -6.145 -23.562 -15.25 1 98.12 88 ARG A O 1
ATOM 681 N N . GLN A 1 89 ? -7.258 -21.812 -16.062 1 98.25 89 GLN A N 1
ATOM 682 C CA . GLN A 1 89 ? -7.668 -22.531 -17.266 1 98.25 89 GLN A CA 1
ATOM 683 C C . GLN A 1 89 ? -6.473 -22.812 -18.172 1 98.25 89 GLN A C 1
ATOM 685 O O . GLN A 1 89 ? -6.383 -23.875 -18.781 1 98.25 89 GLN A O 1
ATOM 690 N N . ALA A 1 90 ? -5.617 -21.875 -18.25 1 98.06 90 ALA A N 1
ATOM 691 C CA . ALA A 1 90 ? -4.457 -21.969 -19.125 1 98.06 90 ALA A CA 1
ATOM 692 C C . ALA A 1 90 ? -3.422 -22.953 -18.562 1 98.06 90 ALA A C 1
ATOM 694 O O . ALA A 1 90 ? -2.625 -23.516 -19.312 1 98.06 90 ALA A O 1
ATOM 695 N N . HIS A 1 91 ? -3.428 -23.109 -17.234 1 98.19 91 HIS A N 1
ATOM 696 C CA . HIS A 1 91 ? -2.439 -23.953 -16.562 1 98.19 91 HIS A CA 1
ATOM 697 C C . HIS A 1 91 ? -3.104 -24.922 -15.594 1 98.19 91 HIS A C 1
ATOM 699 O O . HIS A 1 91 ? -2.842 -24.875 -14.391 1 98.19 91 HIS A O 1
ATOM 705 N N . PRO A 1 92 ? -3.859 -25.875 -16.109 1 96.69 92 PRO A N 1
ATOM 706 C CA . PRO A 1 92 ? -4.629 -26.781 -15.242 1 96.69 92 PRO A CA 1
ATOM 707 C C . PRO A 1 92 ? -3.74 -27.688 -14.406 1 96.69 92 PRO A C 1
ATOM 709 O O . PRO A 1 92 ? -4.211 -28.297 -13.438 1 96.69 92 PRO A O 1
ATOM 712 N N . GLN A 1 93 ? -2.543 -27.812 -14.758 1 95.31 93 GLN A N 1
ATOM 713 C CA . GLN A 1 93 ? -1.63 -28.703 -14.047 1 95.31 93 GLN A CA 1
ATOM 714 C C . GLN A 1 93 ? -1.13 -28.062 -12.758 1 95.31 93 GLN A C 1
ATOM 716 O O . GLN A 1 93 ? -0.541 -28.75 -11.914 1 95.31 93 GLN A O 1
ATOM 721 N N . ALA A 1 94 ? -1.223 -26.75 -12.57 1 96.56 94 ALA A N 1
ATOM 722 C CA . ALA A 1 94 ? -0.769 -26.031 -11.383 1 96.56 94 ALA A CA 1
ATOM 723 C C . ALA A 1 94 ? -1.952 -25.547 -10.547 1 96.56 94 ALA A C 1
ATOM 725 O O . ALA A 1 94 ? -2.965 -25.109 -11.094 1 96.56 94 ALA A O 1
ATOM 726 N N . GLU A 1 95 ? -1.833 -25.703 -9.273 1 97.12 95 GLU A N 1
ATOM 727 C CA . GLU A 1 95 ? -2.785 -25.078 -8.367 1 97.12 95 GLU A CA 1
ATOM 728 C C . GLU A 1 95 ? -2.463 -23.594 -8.156 1 97.12 95 GLU A C 1
ATOM 730 O O . GLU A 1 95 ? -1.423 -23.266 -7.59 1 97.12 95 GLU A O 1
ATOM 735 N N . ILE A 1 96 ? -3.344 -22.719 -8.641 1 97.75 96 ILE A N 1
ATOM 736 C CA . ILE A 1 96 ? -3.154 -21.281 -8.516 1 97.75 96 ILE A CA 1
ATOM 737 C C . ILE A 1 96 ? -4.18 -20.719 -7.535 1 97.75 96 ILE A C 1
ATOM 739 O O . ILE A 1 96 ? -5.387 -20.812 -7.766 1 97.75 96 ILE A O 1
ATOM 743 N N . ARG A 1 97 ? -3.73 -20.172 -6.477 1 96.75 97 ARG A N 1
ATOM 744 C CA . ARG A 1 97 ? -4.621 -19.594 -5.477 1 96.75 97 ARG A CA 1
ATOM 745 C C . ARG A 1 97 ? -4.227 -18.156 -5.164 1 96.75 97 ARG A C 1
ATOM 747 O O . ARG A 1 97 ? -3.178 -17.688 -5.605 1 96.75 97 ARG A O 1
ATOM 754 N N . THR A 1 98 ? -5.133 -17.484 -4.488 1 97.19 98 THR A N 1
ATOM 755 C CA . THR A 1 98 ? -4.871 -16.125 -4.023 1 97.19 98 THR A CA 1
ATOM 756 C C . THR A 1 98 ? -5.297 -15.961 -2.57 1 97.19 98 THR A C 1
ATOM 758 O O . THR A 1 98 ? -5.891 -16.875 -1.982 1 97.19 98 THR A O 1
ATOM 761 N N . VAL A 1 99 ? -4.836 -14.945 -2.014 1 96.44 99 VAL A N 1
ATOM 762 C CA . VAL A 1 99 ? -5.184 -14.531 -0.658 1 96.44 99 VAL A CA 1
ATOM 763 C C . VAL A 1 99 ? -5.668 -13.086 -0.667 1 96.44 99 VAL A C 1
ATOM 765 O O . VAL A 1 99 ? -5.535 -12.383 -1.673 1 96.44 99 VAL A O 1
ATOM 768 N N . PRO A 1 100 ? -6.395 -12.641 0.446 1 95.31 100 PRO A N 1
ATOM 769 C CA . PRO A 1 100 ? -6.781 -11.227 0.502 1 95.31 100 PRO A CA 1
ATOM 770 C C . PRO A 1 100 ? -5.586 -10.281 0.379 1 95.31 100 PRO A C 1
ATOM 772 O O . PRO A 1 100 ? -4.457 -10.672 0.699 1 95.31 100 PRO A O 1
ATOM 775 N N . ALA A 1 101 ? -5.836 -9.117 -0.09 1 96.38 101 ALA A N 1
ATOM 776 C CA . ALA A 1 101 ? -4.781 -8.117 -0.241 1 96.38 101 ALA A CA 1
ATOM 777 C C . ALA A 1 101 ? -4.152 -7.777 1.106 1 96.38 101 ALA A C 1
ATOM 779 O O . ALA A 1 101 ? -4.812 -7.855 2.145 1 96.38 101 ALA A O 1
ATOM 780 N N . VAL A 1 102 ? -2.896 -7.359 1.075 1 97.5 102 VAL A N 1
ATOM 781 C CA . VAL A 1 102 ? -2.145 -7.078 2.295 1 97.5 102 VAL A CA 1
ATOM 782 C C . VAL A 1 102 ? -2.844 -5.977 3.09 1 97.5 102 VAL A C 1
ATOM 784 O O . VAL A 1 102 ? -2.762 -5.945 4.32 1 97.5 102 VAL A O 1
ATOM 787 N N . GLY A 1 103 ? -3.521 -5.035 2.387 1 96.06 103 GLY A N 1
ATOM 788 C CA . GLY A 1 103 ? -4.227 -3.947 3.043 1 96.06 103 GLY A CA 1
ATOM 789 C C . GLY A 1 103 ? -5.43 -4.41 3.838 1 96.06 103 GLY A C 1
ATOM 790 O O . GLY A 1 103 ? -6.008 -3.637 4.609 1 96.06 103 GLY A O 1
ATOM 791 N N . GLU A 1 104 ? -5.773 -5.672 3.76 1 95.44 104 GLU A N 1
ATOM 792 C CA . GLU A 1 104 ? -6.906 -6.227 4.496 1 95.44 104 GLU A CA 1
ATOM 793 C C . GLU A 1 104 ? -6.441 -6.957 5.754 1 95.44 104 GLU A C 1
ATOM 795 O O . GLU A 1 104 ? -7.262 -7.352 6.586 1 95.44 104 GLU A O 1
ATOM 800 N N . ASP A 1 105 ? -5.195 -7.137 5.844 1 97.19 105 ASP A N 1
ATOM 801 C CA . ASP A 1 105 ? -4.664 -7.918 6.953 1 97.19 105 ASP A CA 1
ATOM 802 C C . ASP A 1 105 ? -4.465 -7.047 8.195 1 97.19 105 ASP A C 1
ATOM 804 O O . ASP A 1 105 ? -3.771 -6.031 8.133 1 97.19 105 ASP A O 1
ATOM 808 N N . GLU A 1 106 ? -4.926 -7.508 9.289 1 96.5 106 GLU A N 1
ATOM 809 C CA . GLU A 1 106 ? -4.914 -6.73 10.523 1 96.5 106 GLU A CA 1
ATOM 810 C C . GLU A 1 106 ? -3.49 -6.496 11.016 1 96.5 106 GLU A C 1
ATOM 812 O O . GLU A 1 106 ? -3.16 -5.402 11.484 1 96.5 106 GLU A O 1
ATOM 817 N N . ALA A 1 107 ? -2.678 -7.477 10.961 1 97.38 107 ALA A N 1
ATOM 818 C CA . ALA A 1 107 ? -1.306 -7.34 11.438 1 97.38 107 ALA A CA 1
ATOM 819 C C . ALA A 1 107 ? -0.529 -6.328 10.602 1 97.38 107 ALA A C 1
ATOM 821 O O . ALA A 1 107 ? 0.287 -5.57 11.133 1 97.38 107 ALA A O 1
ATOM 822 N N . VAL A 1 108 ? -0.749 -6.34 9.328 1 98.25 108 VAL A N 1
ATOM 823 C CA . VAL A 1 108 ? -0.109 -5.375 8.445 1 98.25 108 VAL A CA 1
ATOM 824 C C . VAL A 1 108 ? -0.577 -3.961 8.789 1 98.25 108 VAL A C 1
ATOM 826 O O . VAL A 1 108 ? 0.24 -3.053 8.953 1 98.25 108 VAL A O 1
ATOM 829 N N . LEU A 1 109 ? -1.891 -3.777 8.961 1 98.25 109 LEU A N 1
ATOM 830 C CA . LEU A 1 109 ? -2.428 -2.463 9.289 1 98.25 109 LEU A CA 1
ATOM 831 C C . LEU A 1 109 ? -1.914 -1.99 10.648 1 98.25 109 LEU A C 1
ATOM 833 O O . LEU A 1 109 ? -1.652 -0.8 10.836 1 98.25 109 LEU A O 1
ATOM 837 N N . GLN A 1 110 ? -1.749 -2.914 11.547 1 98.19 110 GLN A N 1
ATOM 838 C CA . GLN A 1 110 ? -1.222 -2.562 12.859 1 98.19 110 GLN A CA 1
ATOM 839 C C . GLN A 1 110 ? 0.224 -2.082 12.766 1 98.19 110 GLN A C 1
ATOM 841 O O . GLN A 1 110 ? 0.625 -1.156 13.469 1 98.19 110 GLN A O 1
ATOM 846 N N . ALA A 1 111 ? 0.996 -2.729 11.922 1 98.44 111 ALA A N 1
ATOM 847 C CA . ALA A 1 111 ? 2.379 -2.303 11.727 1 98.44 111 ALA A CA 1
ATOM 848 C C . ALA A 1 111 ? 2.441 -0.901 11.125 1 98.44 111 ALA A C 1
ATOM 850 O O . ALA A 1 111 ? 3.268 -0.081 11.531 1 98.44 111 ALA A O 1
ATOM 851 N N . ILE A 1 112 ? 1.59 -0.624 10.172 1 98.69 112 ILE A N 1
ATOM 852 C CA . ILE A 1 112 ? 1.546 0.702 9.562 1 98.69 112 ILE A CA 1
ATOM 853 C C . ILE A 1 112 ? 1.087 1.728 10.594 1 98.69 112 ILE A C 1
ATOM 855 O O . ILE A 1 112 ? 1.652 2.82 10.688 1 98.69 112 ILE A O 1
ATOM 859 N N . ALA A 1 113 ? 0.096 1.339 11.383 1 98.44 113 ALA A N 1
ATOM 860 C CA . ALA A 1 113 ? -0.378 2.23 12.438 1 98.44 113 ALA A CA 1
ATOM 861 C C . ALA A 1 113 ? 0.739 2.555 13.43 1 98.44 113 ALA A C 1
ATOM 863 O O . ALA A 1 113 ? 0.879 3.701 13.859 1 98.44 113 ALA A O 1
ATOM 864 N N . ALA A 1 114 ? 1.502 1.56 13.812 1 98.31 114 ALA A N 1
ATOM 865 C CA . ALA A 1 114 ? 2.629 1.778 14.711 1 98.31 114 ALA A CA 1
ATOM 866 C C . ALA A 1 114 ? 3.625 2.768 14.117 1 98.31 114 ALA A C 1
ATOM 868 O O . ALA A 1 114 ? 4.168 3.617 14.828 1 98.31 114 ALA A O 1
ATOM 869 N N . TYR A 1 115 ? 3.91 2.658 12.828 1 98.56 115 TYR A N 1
ATOM 870 C CA . TYR A 1 115 ? 4.773 3.609 12.141 1 98.56 115 TYR A CA 1
ATOM 871 C C . TYR A 1 115 ? 4.207 5.023 12.219 1 98.56 115 TYR A C 1
ATOM 873 O O . TYR A 1 115 ? 4.941 5.98 12.484 1 98.56 115 TYR A O 1
ATOM 881 N N . CYS A 1 116 ? 2.896 5.141 11.977 1 97.81 116 CYS A N 1
ATOM 882 C CA . CYS A 1 116 ? 2.227 6.434 12.023 1 97.81 116 CYS A CA 1
ATOM 883 C C . CYS A 1 116 ? 2.332 7.055 13.414 1 97.81 116 CYS A C 1
ATOM 885 O O . CYS A 1 116 ? 2.621 8.242 13.547 1 97.81 116 CYS A O 1
ATOM 887 N N . VAL A 1 117 ? 2.135 6.25 14.438 1 97.12 117 VAL A N 1
ATOM 888 C CA . VAL A 1 117 ? 2.211 6.711 15.82 1 97.12 117 VAL A CA 1
ATOM 889 C C . VAL A 1 117 ? 3.623 7.207 16.125 1 97.12 117 VAL A C 1
ATOM 891 O O . VAL A 1 117 ? 3.797 8.281 16.703 1 97.12 117 VAL A O 1
ATOM 894 N N . ALA A 1 118 ? 4.609 6.469 15.625 1 96.38 118 ALA A N 1
ATOM 895 C CA . ALA A 1 118 ? 6.004 6.84 15.844 1 96.38 118 ALA A CA 1
ATOM 896 C C . ALA A 1 118 ? 6.34 8.156 15.148 1 96.38 118 ALA A C 1
ATOM 898 O O . ALA A 1 118 ? 7.125 8.953 15.664 1 96.38 118 ALA A O 1
ATOM 899 N N . ALA A 1 119 ? 5.789 8.305 13.969 1 93.19 119 ALA A N 1
ATOM 900 C CA . ALA A 1 119 ? 6.027 9.516 13.18 1 93.19 119 ALA A CA 1
ATOM 901 C C . ALA A 1 119 ? 5.441 10.742 13.883 1 93.19 119 ALA A C 1
ATOM 903 O O . ALA A 1 119 ? 5.922 11.859 13.688 1 93.19 119 ALA A O 1
ATOM 904 N N . GLY A 1 120 ? 4.309 10.602 14.562 1 87.88 120 GLY A N 1
ATOM 905 C CA . GLY A 1 120 ? 3.645 11.695 15.25 1 87.88 120 GLY A CA 1
ATOM 906 C C . GLY A 1 120 ? 4.297 12.055 16.562 1 87.88 120 GLY A C 1
ATOM 907 O O . GLY A 1 120 ? 3.973 13.078 17.172 1 87.88 120 GLY A O 1
ATOM 908 N N . SER A 1 121 ? 5.07 11.164 17.203 1 78.94 121 SER A N 1
ATOM 909 C CA . SER A 1 121 ? 5.703 11.406 18.5 1 78.94 121 SER A CA 1
ATOM 910 C C . SER A 1 121 ? 7 12.195 18.344 1 78.94 121 SER A C 1
ATOM 912 O O . SER A 1 121 ? 7.66 12.117 17.297 1 78.94 121 SER A O 1
ATOM 914 N N . MET B 1 1 ? -1.779 20.625 20.156 1 75.88 1 MET B N 1
ATOM 915 C CA . MET B 1 1 ? -2.33 19.312 19.828 1 75.88 1 MET B CA 1
ATOM 916 C C . MET B 1 1 ? -1.671 18.75 18.578 1 75.88 1 MET B C 1
ATOM 918 O O . MET B 1 1 ? -1.31 19.5 17.672 1 75.88 1 MET B O 1
ATOM 922 N N . GLN B 1 2 ? -1.161 17.5 18.609 1 88.12 2 GLN B N 1
ATOM 923 C CA . GLN B 1 2 ? -0.527 16.875 17.453 1 88.12 2 GLN B CA 1
ATOM 924 C C . GLN B 1 2 ? -1.569 16.406 16.453 1 88.12 2 GLN B C 1
ATOM 926 O O . GLN B 1 2 ? -2.678 16.016 16.828 1 88.12 2 GLN B O 1
ATOM 931 N N . SER B 1 3 ? -1.253 16.641 15.211 1 95.94 3 SER B N 1
ATOM 932 C CA . SER B 1 3 ? -2.164 16.219 14.148 1 95.94 3 SER B CA 1
ATOM 933 C C . SER B 1 3 ? -1.447 15.359 13.117 1 95.94 3 SER B C 1
ATOM 935 O O . SER B 1 3 ? -0.362 15.711 12.648 1 95.94 3 SER B O 1
ATOM 937 N N . LEU B 1 4 ? -1.994 14.289 12.93 1 98.25 4 LEU B N 1
ATOM 938 C CA . LEU B 1 4 ? -1.503 13.406 11.883 1 98.25 4 LEU B CA 1
ATOM 939 C C . LEU B 1 4 ? -2.463 13.383 10.695 1 98.25 4 LEU B C 1
ATOM 941 O O . LEU B 1 4 ? -3.682 13.344 10.883 1 98.25 4 LEU B O 1
ATOM 945 N N . ILE B 1 5 ? -1.885 13.453 9.555 1 98.62 5 ILE B N 1
ATOM 946 C CA . ILE B 1 5 ? -2.652 13.258 8.328 1 98.62 5 ILE B CA 1
ATOM 947 C C . ILE B 1 5 ? -2.102 12.055 7.566 1 98.62 5 ILE B C 1
ATOM 949 O O . ILE B 1 5 ? -0.96 12.078 7.102 1 98.62 5 ILE B O 1
ATOM 953 N N . LEU B 1 6 ? -2.906 11.008 7.531 1 98.69 6 LEU B N 1
ATOM 954 C CA . LEU B 1 6 ? -2.602 9.859 6.684 1 98.69 6 LEU B CA 1
ATOM 955 C C . LEU B 1 6 ? -2.947 10.156 5.227 1 98.69 6 LEU B C 1
ATOM 957 O O . LEU B 1 6 ? -4.121 10.258 4.871 1 98.69 6 LEU B O 1
ATOM 961 N N . PHE B 1 7 ? -1.896 10.289 4.391 1 97.56 7 PHE B N 1
ATOM 962 C CA . PHE B 1 7 ? -2.035 10.773 3.021 1 97.56 7 PHE B CA 1
ATOM 963 C C . PHE B 1 7 ? -1.926 9.617 2.027 1 97.56 7 PHE B C 1
ATOM 965 O O . PHE B 1 7 ? -0.881 8.969 1.934 1 97.56 7 PHE B O 1
ATOM 972 N N . ALA B 1 8 ? -2.973 9.281 1.335 1 96.19 8 ALA B N 1
ATOM 973 C CA . ALA B 1 8 ? -3.039 8.141 0.418 1 96.19 8 ALA B CA 1
ATOM 974 C C . ALA B 1 8 ? -3.438 8.594 -0.984 1 96.19 8 ALA B C 1
ATOM 976 O O . ALA B 1 8 ? -3.848 9.742 -1.183 1 96.19 8 ALA B O 1
ATOM 977 N N . HIS B 1 9 ? -3.184 7.543 -1.809 1 91.06 9 HIS B N 1
ATOM 978 C CA . HIS B 1 9 ? -3.713 7.801 -3.143 1 91.06 9 HIS B CA 1
ATOM 979 C C . HIS B 1 9 ? -5.23 7.652 -3.17 1 91.06 9 HIS B C 1
ATOM 981 O O . HIS B 1 9 ? -5.785 6.766 -2.518 1 91.06 9 HIS B O 1
ATOM 987 N N . GLY B 1 10 ? -6.012 8.516 -3.826 1 91.31 10 GLY B N 1
ATOM 988 C CA . GLY B 1 10 ? -7.445 8.375 -4.02 1 91.31 10 GLY B CA 1
ATOM 989 C C . GLY B 1 10 ? -7.805 7.559 -5.246 1 91.31 10 GLY B C 1
ATOM 990 O O . GLY B 1 10 ? -6.926 7.023 -5.922 1 91.31 10 GLY B O 1
ATOM 991 N N . ALA B 1 11 ? -9.031 7.227 -5.266 1 91.38 11 ALA B N 1
ATOM 992 C CA . ALA B 1 11 ? -9.602 6.484 -6.391 1 91.38 11 ALA B CA 1
ATOM 993 C C . ALA B 1 11 ? -11.062 6.863 -6.621 1 91.38 11 ALA B C 1
ATOM 995 O O . ALA B 1 11 ? -11.656 7.574 -5.809 1 91.38 11 ALA B O 1
ATOM 996 N N . ARG B 1 12 ? -11.516 6.438 -7.824 1 90.06 12 ARG B N 1
ATOM 997 C CA . ARG B 1 12 ? -12.914 6.719 -8.133 1 90.06 12 ARG B CA 1
ATOM 998 C C . ARG B 1 12 ? -13.844 5.836 -7.312 1 90.06 12 ARG B C 1
ATOM 1000 O O . ARG B 1 12 ? -14.93 6.266 -6.922 1 90.06 12 ARG B O 1
ATOM 1007 N N . ASP B 1 13 ? -13.406 4.625 -6.977 1 91.56 13 ASP B N 1
ATOM 1008 C CA . ASP B 1 13 ? -14.18 3.658 -6.207 1 91.56 13 ASP B CA 1
ATOM 1009 C C . ASP B 1 13 ? -14.07 3.934 -4.711 1 91.56 13 ASP B C 1
ATOM 1011 O O . ASP B 1 13 ? -12.992 3.812 -4.125 1 91.56 13 ASP B O 1
ATOM 1015 N N . PRO B 1 14 ? -15.195 4.195 -4.039 1 91.06 14 PRO B N 1
ATOM 1016 C CA . PRO B 1 14 ? -15.156 4.512 -2.611 1 91.06 14 PRO B CA 1
ATOM 1017 C C . PRO B 1 14 ? -14.609 3.361 -1.768 1 91.06 14 PRO B C 1
ATOM 1019 O O . PRO B 1 14 ? -14.07 3.59 -0.68 1 91.06 14 PRO B O 1
ATOM 1022 N N . ALA B 1 15 ? -14.727 2.166 -2.266 1 89.94 15 ALA B N 1
ATOM 1023 C CA . ALA B 1 15 ? -14.242 1.003 -1.522 1 89.94 15 ALA B CA 1
ATOM 1024 C C . ALA B 1 15 ? -12.727 1.044 -1.357 1 89.94 15 ALA B C 1
ATOM 1026 O O . ALA B 1 15 ? -12.172 0.351 -0.502 1 89.94 15 ALA B O 1
ATOM 1027 N N . TRP B 1 16 ? -12.086 1.843 -2.16 1 93.06 16 TRP B N 1
ATOM 1028 C CA . TRP B 1 16 ? -10.641 2.055 -2.111 1 93.06 16 TRP B CA 1
ATOM 1029 C C . TRP B 1 16 ? -10.195 2.461 -0.711 1 93.06 16 TRP B C 1
ATOM 1031 O O . TRP B 1 16 ? -9.117 2.07 -0.256 1 93.06 16 TRP B O 1
ATOM 1041 N N . ALA B 1 17 ? -11.078 3.145 -0.009 1 94.5 17 ALA B N 1
ATOM 1042 C CA . ALA B 1 17 ? -10.656 3.869 1.189 1 94.5 17 ALA B CA 1
ATOM 1043 C C . ALA B 1 17 ? -10.703 2.967 2.42 1 94.5 17 ALA B C 1
ATOM 1045 O O . ALA B 1 17 ? -10.172 3.32 3.475 1 94.5 17 ALA B O 1
ATOM 1046 N N . ALA B 1 18 ? -11.258 1.833 2.373 1 94.81 18 ALA B N 1
ATOM 1047 C CA . ALA B 1 18 ? -11.586 1.014 3.535 1 94.81 18 ALA B CA 1
ATOM 1048 C C . ALA B 1 18 ? -10.352 0.731 4.379 1 94.81 18 ALA B C 1
ATOM 1050 O O . ALA B 1 18 ? -10.344 0.976 5.586 1 94.81 18 ALA B O 1
ATOM 1051 N N . PRO B 1 19 ? -9.242 0.257 3.771 1 96.44 19 PRO B N 1
ATOM 1052 C CA . PRO B 1 19 ? -8.07 -0.015 4.602 1 96.44 19 PRO B CA 1
ATOM 1053 C C . PRO B 1 19 ? -7.504 1.244 5.258 1 96.44 19 PRO B C 1
ATOM 1055 O O . PRO B 1 19 ? -6.969 1.18 6.367 1 96.44 19 PRO B O 1
ATOM 1058 N N . PHE B 1 20 ? -7.645 2.35 4.605 1 98.06 20 PHE B N 1
ATOM 1059 C CA . PHE B 1 20 ? -7.133 3.605 5.141 1 98.06 20 PHE B CA 1
ATOM 1060 C C . PHE B 1 20 ? -8 4.094 6.297 1 98.06 20 PHE B C 1
ATOM 1062 O O . PHE B 1 20 ? -7.492 4.676 7.258 1 98.06 20 PHE B O 1
ATOM 1069 N N . GLU B 1 21 ? -9.281 3.879 6.145 1 97.75 21 GLU B N 1
ATOM 1070 C CA . GLU B 1 21 ? -10.188 4.203 7.242 1 97.75 21 GLU B CA 1
ATOM 1071 C C . GLU B 1 21 ? -9.898 3.346 8.469 1 97.75 21 GLU B C 1
ATOM 1073 O O . GLU B 1 21 ? -9.906 3.842 9.602 1 97.75 21 GLU B O 1
ATOM 1078 N N . ARG B 1 22 ? -9.633 2.109 8.211 1 97.69 22 ARG B N 1
ATOM 1079 C CA . ARG B 1 22 ? -9.25 1.229 9.305 1 97.69 22 ARG B CA 1
ATOM 1080 C C . ARG B 1 22 ? -7.934 1.677 9.938 1 97.69 22 ARG B C 1
ATOM 1082 O O . ARG B 1 22 ? -7.793 1.681 11.164 1 97.69 22 ARG B O 1
ATOM 1089 N N . LEU B 1 23 ? -7.039 2.059 9.094 1 98.31 23 LEU B N 1
ATOM 1090 C CA . LEU B 1 23 ? -5.746 2.547 9.562 1 98.31 23 LEU B CA 1
ATOM 1091 C C . LEU B 1 23 ? -5.914 3.793 10.422 1 98.31 23 LEU B C 1
ATOM 1093 O O . LEU B 1 23 ? -5.289 3.908 11.484 1 98.31 23 LEU B O 1
ATOM 1097 N N . ARG B 1 24 ? -6.711 4.691 9.914 1 98.25 24 ARG B N 1
ATOM 1098 C CA . ARG B 1 24 ? -6.988 5.898 10.688 1 98.25 24 ARG B CA 1
ATOM 1099 C C . ARG B 1 24 ? -7.555 5.547 12.062 1 98.25 24 ARG B C 1
ATOM 1101 O O . ARG B 1 24 ? -7.137 6.109 13.07 1 98.25 24 ARG B O 1
ATOM 1108 N N . ALA B 1 25 ? -8.484 4.633 12.109 1 98.12 25 ALA B N 1
ATOM 1109 C CA . ALA B 1 25 ? -9.109 4.223 13.367 1 98.12 25 ALA B CA 1
ATOM 1110 C C . ALA B 1 25 ? -8.078 3.615 14.312 1 98.12 25 ALA B C 1
ATOM 1112 O O . ALA B 1 25 ? -8.055 3.941 15.508 1 98.12 25 ALA B O 1
ATOM 1113 N N . LEU B 1 26 ? -7.242 2.754 13.844 1 98.25 26 LEU B N 1
ATOM 1114 C CA . LEU B 1 26 ? -6.203 2.121 14.648 1 98.25 26 LEU B CA 1
ATOM 1115 C C . LEU B 1 26 ? -5.234 3.164 15.203 1 98.25 26 LEU B C 1
ATOM 1117 O O . LEU B 1 26 ? -4.855 3.105 16.375 1 98.25 26 LEU B O 1
ATOM 1121 N N . THR B 1 27 ? -4.836 4.098 14.344 1 98.06 27 THR B N 1
ATOM 1122 C CA . THR B 1 27 ? -3.896 5.141 14.742 1 98.06 27 THR B CA 1
ATOM 1123 C C . THR B 1 27 ? -4.516 6.055 15.789 1 98.06 27 THR B C 1
ATOM 1125 O O . THR B 1 27 ? -3.867 6.395 16.781 1 98.06 27 THR B O 1
ATOM 1128 N N . ARG B 1 28 ? -5.766 6.422 15.562 1 96.94 28 ARG B N 1
ATOM 1129 C CA . ARG B 1 28 ? -6.488 7.262 16.516 1 96.94 28 ARG B CA 1
ATOM 1130 C C . ARG B 1 28 ? -6.578 6.586 17.875 1 96.94 28 ARG B C 1
ATOM 1132 O O . ARG B 1 28 ? -6.41 7.234 18.906 1 96.94 28 ARG B O 1
ATOM 1139 N N . ALA B 1 29 ? -6.84 5.305 17.875 1 97.25 29 ALA B N 1
ATOM 1140 C CA . ALA B 1 29 ? -6.973 4.551 19.109 1 97.25 29 ALA B CA 1
ATOM 1141 C C . ALA B 1 29 ? -5.656 4.535 19.891 1 97.25 29 ALA B C 1
ATOM 1143 O O . ALA B 1 29 ? -5.66 4.535 21.125 1 97.25 29 ALA B O 1
ATOM 1144 N N . ALA B 1 30 ? -4.578 4.609 19.188 1 96.44 30 ALA B N 1
ATOM 1145 C CA . ALA B 1 30 ? -3.252 4.551 19.797 1 96.44 30 ALA B CA 1
ATOM 1146 C C . ALA B 1 30 ? -2.791 5.934 20.25 1 96.44 30 ALA B C 1
ATOM 1148 O O . ALA B 1 30 ? -1.847 6.055 21.031 1 96.44 30 ALA B O 1
ATOM 1149 N N . MET B 1 31 ? -3.473 6.973 19.703 1 95.62 31 MET B N 1
ATOM 1150 C CA . MET B 1 31 ? -3.117 8.352 20.031 1 95.62 31 MET B CA 1
ATOM 1151 C C . MET B 1 31 ? -4.355 9.164 20.406 1 95.62 31 MET B C 1
ATOM 1153 O O . MET B 1 31 ? -4.723 10.102 19.688 1 95.62 31 MET B O 1
ATOM 1157 N N . PRO B 1 32 ? -4.848 8.961 21.594 1 91.94 32 PRO B N 1
ATOM 1158 C CA . PRO B 1 32 ? -6.125 9.578 21.953 1 91.94 32 PRO B CA 1
ATOM 1159 C C . PRO B 1 32 ? -6.051 11.102 22.016 1 91.94 32 PRO B C 1
ATOM 1161 O O . PRO B 1 32 ? -7.07 11.781 21.891 1 91.94 32 PRO B O 1
ATOM 1164 N N . GLN B 1 33 ? -4.949 11.641 22.109 1 91.75 33 GLN B N 1
ATOM 1165 C CA . GLN B 1 33 ? -4.816 13.078 22.266 1 91.75 33 GLN B CA 1
ATOM 1166 C C . GLN B 1 33 ? -4.492 13.758 20.938 1 91.75 33 GLN B C 1
ATOM 1168 O O . GLN B 1 33 ? -4.402 14.984 20.875 1 91.75 33 GLN B O 1
ATOM 1173 N N . ALA B 1 34 ? -4.293 12.984 19.906 1 94.38 34 ALA B N 1
ATOM 1174 C CA . ALA B 1 34 ? -3.924 13.539 18.609 1 94.38 34 ALA B CA 1
ATOM 1175 C C . ALA B 1 34 ? -5.109 13.516 17.656 1 94.38 34 ALA B C 1
ATOM 1177 O O . ALA B 1 34 ? -5.988 12.656 17.75 1 94.38 34 ALA B O 1
ATOM 1178 N N . SER B 1 35 ? -5.137 14.508 16.828 1 96.19 35 SER B N 1
ATOM 1179 C CA . SER B 1 35 ? -6.023 14.438 15.68 1 96.19 35 SER B CA 1
ATOM 1180 C C . SER B 1 35 ? -5.422 13.57 14.578 1 96.19 35 SER B C 1
ATOM 1182 O O . SER B 1 35 ? -4.246 13.719 14.234 1 96.19 35 SER B O 1
ATOM 1184 N N . VAL B 1 36 ? -6.176 12.578 14.109 1 98 36 VAL B N 1
ATOM 1185 C CA . VAL B 1 36 ? -5.758 11.719 13 1 98 36 VAL B CA 1
ATOM 1186 C C . VAL B 1 36 ? -6.801 11.773 11.883 1 98 36 VAL B C 1
ATOM 1188 O O . VAL B 1 36 ? -7.953 11.383 12.078 1 98 36 VAL B O 1
ATOM 1191 N N . GLU B 1 37 ? -6.379 12.242 10.75 1 98.19 37 GLU B N 1
ATOM 1192 C CA . GLU B 1 37 ? -7.309 12.406 9.633 1 98.19 37 GLU B CA 1
ATOM 1193 C C . GLU B 1 37 ? -6.754 11.781 8.359 1 98.19 37 GLU B C 1
ATOM 1195 O O . GLU B 1 37 ? -5.547 11.547 8.242 1 98.19 37 GLU B O 1
ATOM 1200 N N . LEU B 1 38 ? -7.672 11.516 7.441 1 98.44 38 LEU B N 1
ATOM 1201 C CA . LEU B 1 38 ? -7.301 11.039 6.113 1 98.44 38 LEU B CA 1
ATOM 1202 C C . LEU B 1 38 ? -7.309 12.18 5.105 1 98.44 38 LEU B C 1
ATOM 1204 O O . LEU B 1 38 ? -8.164 13.07 5.172 1 98.44 38 LEU B O 1
ATOM 1208 N N . ALA B 1 39 ? -6.383 12.148 4.25 1 98.25 39 ALA B N 1
ATOM 1209 C CA . ALA B 1 39 ? -6.418 12.984 3.051 1 98.25 39 ALA B CA 1
ATOM 1210 C C . ALA B 1 39 ? -5.996 12.188 1.819 1 98.25 39 ALA B C 1
ATOM 1212 O O . ALA B 1 39 ? -5.184 11.266 1.917 1 98.25 39 ALA B O 1
ATOM 1213 N N . PHE B 1 40 ? -6.492 12.594 0.64 1 96.44 40 PHE B N 1
ATOM 1214 C CA . PHE B 1 40 ? -6.219 11.867 -0.594 1 96.44 40 PHE B CA 1
ATOM 1215 C C . PHE B 1 40 ? -5.594 12.781 -1.638 1 96.44 40 PHE B C 1
ATOM 1217 O O . PHE B 1 40 ? -5.953 13.961 -1.731 1 96.44 40 PHE B O 1
ATOM 1224 N N . LEU B 1 41 ? -4.711 12.234 -2.381 1 92.75 41 LEU B N 1
ATOM 1225 C CA . LEU B 1 41 ? -3.939 12.969 -3.381 1 92.75 41 LEU B CA 1
ATOM 1226 C C . LEU B 1 41 ? -4.832 13.43 -4.527 1 92.75 41 LEU B C 1
ATOM 1228 O O . LEU B 1 41 ? -4.691 14.555 -5.012 1 92.75 41 LEU B O 1
ATOM 1232 N N . GLU B 1 42 ? -5.703 12.484 -4.953 1 90.12 42 GLU B N 1
ATOM 1233 C CA . GLU B 1 42 ? -6.57 12.781 -6.086 1 90.12 42 GLU B CA 1
ATOM 1234 C C . GLU B 1 42 ? -7.777 11.852 -6.121 1 90.12 42 GLU B C 1
ATOM 1236 O O . GLU B 1 42 ? -7.781 10.812 -5.457 1 90.12 42 GLU B O 1
ATOM 1241 N N . LEU B 1 43 ? -8.961 12.336 -6.809 1 93.38 43 LEU B N 1
ATOM 1242 C CA . LEU B 1 43 ? -10.141 11.547 -7.168 1 93.38 43 LEU B CA 1
ATOM 1243 C C . LEU B 1 43 ? -11.039 11.336 -5.953 1 93.38 43 LEU B C 1
ATOM 1245 O O . LEU B 1 43 ? -12.195 10.93 -6.098 1 93.38 43 LEU B O 1
ATOM 1249 N N . MET B 1 44 ? -10.492 11.516 -4.746 1 95.06 44 MET B N 1
ATOM 1250 C CA . MET B 1 44 ? -11.266 11.328 -3.525 1 95.06 44 MET B CA 1
ATOM 1251 C C . MET B 1 44 ? -11.102 12.516 -2.588 1 95.06 44 MET B C 1
ATOM 1253 O O . MET B 1 44 ? -10.07 13.195 -2.611 1 95.06 44 MET B O 1
ATOM 1257 N N . GLN B 1 45 ? -12.117 12.75 -1.873 1 96.25 45 GLN B N 1
ATOM 1258 C CA . GLN B 1 45 ? -12.086 13.766 -0.826 1 96.25 45 GLN B CA 1
ATOM 1259 C C . GLN B 1 45 ? -11.977 13.125 0.556 1 96.25 45 GLN B C 1
ATOM 1261 O O . GLN B 1 45 ? -12.375 11.977 0.749 1 96.25 45 GLN B O 1
ATOM 1266 N N . PRO B 1 46 ? -11.367 13.844 1.558 1 97.88 46 PRO B N 1
ATOM 1267 C CA . PRO B 1 46 ? -10.836 15.203 1.493 1 97.88 46 PRO B CA 1
ATOM 1268 C C . PRO B 1 46 ? -9.445 15.266 0.868 1 97.88 46 PRO B C 1
ATOM 1270 O O . PRO B 1 46 ? -8.711 14.281 0.885 1 97.88 46 PRO B O 1
ATOM 1273 N N . ASP B 1 47 ? -9.117 16.391 0.232 1 97.81 47 ASP B N 1
ATOM 1274 C CA . ASP B 1 47 ? -7.758 16.609 -0.249 1 97.81 47 ASP B CA 1
ATOM 1275 C C . ASP B 1 47 ? -6.863 17.156 0.859 1 97.81 47 ASP B C 1
ATOM 1277 O O . ASP B 1 47 ? -7.355 17.594 1.903 1 97.81 47 ASP B O 1
ATOM 1281 N N . LEU B 1 48 ? -5.586 17.094 0.618 1 97.94 48 LEU B N 1
ATOM 1282 C CA . LEU B 1 48 ? -4.613 17.453 1.646 1 97.94 48 LEU B CA 1
ATOM 1283 C C . LEU B 1 48 ? -4.734 18.922 2.037 1 97.94 48 LEU B C 1
ATOM 1285 O O . LEU B 1 48 ? -4.781 19.25 3.225 1 97.94 48 LEU B O 1
ATOM 1289 N N . PRO B 1 49 ? -4.863 19.875 1.091 1 98.31 49 PRO B N 1
ATOM 1290 C CA . PRO B 1 49 ? -5 21.297 1.474 1 98.31 49 PRO B CA 1
ATOM 1291 C C . PRO B 1 49 ? -6.207 21.547 2.373 1 98.31 49 PRO B C 1
ATOM 1293 O O . PRO B 1 49 ? -6.105 22.281 3.357 1 98.31 49 PRO B O 1
ATOM 1296 N N . SER B 1 50 ? -7.293 20.984 2.092 1 98.56 50 SER B N 1
ATOM 1297 C CA . SER B 1 50 ? -8.5 21.172 2.883 1 98.56 50 SER B CA 1
ATOM 1298 C C . SER B 1 50 ? -8.328 20.656 4.301 1 98.56 50 SER B C 1
ATOM 1300 O O . SER B 1 50 ? -8.773 21.281 5.266 1 98.56 50 SER B O 1
ATOM 1302 N N . VAL B 1 51 ? -7.719 19.5 4.477 1 98.56 51 VAL B N 1
ATOM 1303 C CA . VAL B 1 51 ? -7.527 18.891 5.797 1 98.56 51 VAL B CA 1
ATOM 1304 C C . VAL B 1 51 ? -6.562 19.75 6.613 1 98.56 51 VAL B C 1
ATOM 1306 O O . VAL B 1 51 ? -6.789 19.984 7.805 1 98.56 51 VAL B O 1
ATOM 1309 N N . VAL B 1 52 ? -5.5 20.203 5.969 1 98.38 52 VAL B N 1
ATOM 1310 C CA . VAL B 1 52 ? -4.539 21.062 6.652 1 98.38 52 VAL B CA 1
ATOM 1311 C C . VAL B 1 52 ? -5.234 22.328 7.133 1 98.38 52 VAL B C 1
ATOM 1313 O O . VAL B 1 52 ? -5.09 22.719 8.297 1 98.38 52 VAL B O 1
ATOM 1316 N N . ALA B 1 53 ? -5.98 22.938 6.234 1 98.12 53 ALA B N 1
ATOM 1317 C CA . ALA B 1 53 ? -6.691 24.156 6.594 1 98.12 53 ALA B CA 1
ATOM 1318 C C . ALA B 1 53 ? -7.609 23.938 7.789 1 98.12 53 ALA B C 1
ATOM 1320 O O . ALA B 1 53 ? -7.668 24.766 8.703 1 98.12 53 ALA B O 1
ATOM 1321 N N . GLN B 1 54 ? -8.281 22.828 7.746 1 97.81 54 GLN B N 1
ATOM 1322 C CA . GLN B 1 54 ? -9.195 22.484 8.828 1 97.81 54 GLN B CA 1
ATOM 1323 C C . GLN B 1 54 ? -8.445 22.297 10.141 1 97.81 54 GLN B C 1
ATOM 1325 O O . GLN B 1 54 ? -8.898 22.734 11.195 1 97.81 54 GLN B O 1
ATOM 1330 N N . GLN B 1 55 ? -7.328 21.594 10.094 1 97.31 55 GLN B N 1
ATOM 1331 C CA . GLN B 1 55 ? -6.543 21.328 11.297 1 97.31 55 GLN B CA 1
ATOM 1332 C C . GLN B 1 55 ? -5.969 22.609 11.867 1 97.31 55 GLN B C 1
ATOM 1334 O O . GLN B 1 55 ? -5.957 22.812 13.086 1 97.31 55 GLN B O 1
ATOM 1339 N N . VAL B 1 56 ? -5.508 23.469 11.016 1 96.69 56 VAL B N 1
ATOM 1340 C CA . VAL B 1 56 ? -4.969 24.75 11.438 1 96.69 56 VAL B CA 1
ATOM 1341 C C . VAL B 1 56 ? -6.066 25.578 12.094 1 96.69 56 VAL B C 1
ATOM 1343 O O . VAL B 1 56 ? -5.867 26.156 13.172 1 96.69 56 VAL B O 1
ATOM 1346 N N . ALA B 1 57 ? -7.18 25.641 11.422 1 96.12 57 ALA B N 1
ATOM 1347 C CA . ALA B 1 57 ? -8.312 26.391 11.953 1 96.12 57 ALA B CA 1
ATOM 1348 C C . ALA B 1 57 ? -8.734 25.844 13.312 1 96.12 57 ALA B C 1
ATOM 1350 O O . ALA B 1 57 ? -9.219 26.609 14.164 1 96.12 57 ALA B O 1
ATOM 1351 N N . ALA B 1 58 ? -8.523 24.562 13.57 1 95.44 58 ALA B N 1
ATOM 1352 C CA . ALA B 1 58 ? -8.891 23.906 14.82 1 95.44 58 ALA B CA 1
ATOM 1353 C C . ALA B 1 58 ? -7.816 24.109 15.883 1 95.44 58 ALA B C 1
ATOM 1355 O O . ALA B 1 58 ? -7.945 23.625 17.016 1 95.44 58 ALA B O 1
ATOM 1356 N N . GLY B 1 59 ? -6.695 24.734 15.461 1 93.88 59 GLY B N 1
ATOM 1357 C CA . GLY B 1 59 ? -5.699 25.125 16.438 1 93.88 59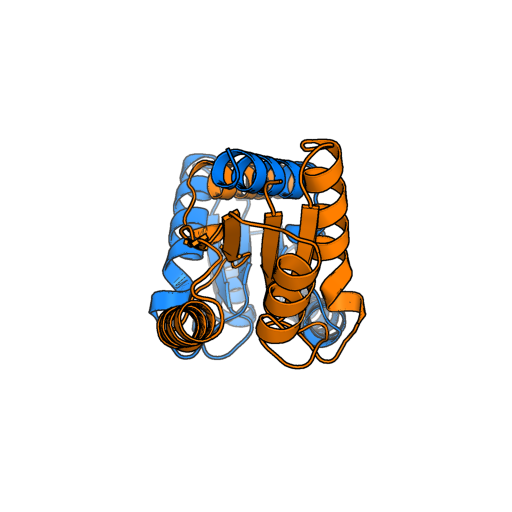 GLY B CA 1
ATOM 1358 C C . GLY B 1 59 ? -4.469 24.25 16.438 1 93.88 59 GLY B C 1
ATOM 1359 O O . GLY B 1 59 ? -3.605 24.359 17.312 1 93.88 59 GLY B O 1
ATOM 1360 N N . SER B 1 60 ? -4.379 23.344 15.477 1 94.38 60 SER B N 1
ATOM 1361 C CA . SER B 1 60 ? -3.197 22.484 15.398 1 94.38 60 SER B CA 1
ATOM 1362 C C . SER B 1 60 ? -1.946 23.297 15.094 1 94.38 60 SER B C 1
ATOM 1364 O O . SER B 1 60 ? -1.949 24.141 14.188 1 94.38 60 SER B O 1
ATOM 1366 N N . GLN B 1 61 ? -0.965 23.062 15.844 1 93.62 61 GLN B N 1
ATOM 1367 C CA . GLN B 1 61 ? 0.283 23.781 15.648 1 93.62 61 GLN B CA 1
ATOM 1368 C C . GLN B 1 61 ? 1.328 22.906 14.961 1 93.62 61 GLN B C 1
ATOM 1370 O O . GLN B 1 61 ? 2.287 23.422 14.383 1 93.62 61 GLN B O 1
ATOM 1375 N N . ARG B 1 62 ? 1.264 21.656 15.172 1 96.19 62 ARG B N 1
ATOM 1376 C CA . ARG B 1 62 ? 2.174 20.703 14.555 1 96.19 62 ARG B CA 1
ATOM 1377 C C . ARG B 1 62 ? 1.406 19.641 13.766 1 96.19 62 ARG B C 1
ATOM 1379 O O . ARG B 1 62 ? 0.589 18.906 14.328 1 96.19 62 ARG B O 1
ATOM 1386 N N . ILE B 1 63 ? 1.646 19.578 12.453 1 97.81 63 ILE B N 1
ATOM 1387 C CA . ILE B 1 63 ? 0.973 18.641 11.555 1 97.81 63 ILE B CA 1
ATOM 1388 C C . ILE B 1 63 ? 2.002 17.719 10.898 1 97.81 63 ILE B C 1
ATOM 1390 O O . ILE B 1 63 ? 2.955 18.203 10.273 1 97.81 63 ILE B O 1
ATOM 1394 N N . THR B 1 64 ? 1.887 16.5 11.109 1 98.31 64 THR B N 1
ATOM 1395 C CA . THR B 1 64 ? 2.723 15.516 10.43 1 98.31 64 THR B CA 1
ATOM 1396 C C . THR B 1 64 ? 1.939 14.812 9.32 1 98.31 64 THR B C 1
ATOM 1398 O O . THR B 1 64 ? 0.935 14.148 9.586 1 98.31 64 THR B O 1
ATOM 1401 N N . VAL B 1 65 ? 2.381 15 8.094 1 98.06 65 VAL B N 1
ATOM 1402 C CA . VAL B 1 65 ? 1.812 14.305 6.945 1 98.06 65 VAL B CA 1
ATOM 1403 C C . VAL B 1 65 ? 2.557 12.992 6.715 1 98.06 65 VAL B C 1
ATOM 1405 O O . VAL B 1 65 ? 3.775 12.984 6.523 1 98.06 65 VAL B O 1
ATOM 1408 N N . ILE B 1 66 ? 1.86 11.938 6.73 1 98.19 66 ILE B N 1
ATOM 1409 C CA . ILE B 1 66 ? 2.443 10.609 6.582 1 98.19 66 ILE B CA 1
ATOM 1410 C C . ILE B 1 66 ? 1.977 9.984 5.27 1 98.19 66 ILE B C 1
ATOM 1412 O O . ILE B 1 66 ? 0.818 9.578 5.145 1 98.19 66 ILE B O 1
ATOM 1416 N N . PRO B 1 67 ? 2.91 9.867 4.312 1 97.25 67 PRO B N 1
ATOM 1417 C CA . PRO B 1 67 ? 2.533 9.203 3.062 1 97.25 67 PRO B CA 1
ATOM 1418 C C . PRO B 1 67 ? 2.277 7.707 3.24 1 97.25 67 PRO B C 1
ATOM 1420 O O . PRO B 1 67 ? 3.188 6.961 3.609 1 97.25 67 PRO B O 1
ATOM 1423 N N . VAL B 1 68 ? 1.052 7.246 2.99 1 97.38 68 VAL B N 1
ATOM 1424 C CA . VAL B 1 68 ? 0.676 5.84 3.098 1 97.38 68 VAL B CA 1
ATOM 1425 C C . VAL B 1 68 ? 0.68 5.195 1.713 1 97.38 68 VAL B C 1
ATOM 1427 O O . VAL B 1 68 ? -0.376 4.844 1.184 1 97.38 68 VAL B O 1
ATOM 1430 N N . PHE B 1 69 ? 1.86 5.016 1.226 1 95.62 69 PHE B N 1
ATOM 1431 C CA . PHE B 1 69 ? 2.148 4.438 -0.082 1 95.62 69 PHE B CA 1
ATOM 1432 C C . PHE B 1 69 ? 3.154 3.297 0.038 1 95.62 69 PHE B C 1
ATOM 1434 O O . PHE B 1 69 ? 4.117 3.391 0.805 1 95.62 69 PHE B O 1
ATOM 1441 N N . LEU B 1 70 ? 2.926 2.229 -0.745 1 95.38 70 LEU B N 1
ATOM 1442 C CA . LEU B 1 70 ? 3.934 1.181 -0.854 1 95.38 70 LEU B CA 1
ATOM 1443 C C . LEU B 1 70 ? 4.895 1.467 -2.002 1 95.38 70 LEU B C 1
ATOM 1445 O O . LEU B 1 70 ? 6.113 1.421 -1.823 1 95.38 70 LEU B O 1
ATOM 1449 N N . GLY B 1 71 ? 4.336 1.633 -3.172 1 90.88 71 GLY B N 1
ATOM 1450 C CA . GLY B 1 71 ? 5.113 2.105 -4.305 1 90.88 71 GLY B CA 1
ATOM 1451 C C . GLY B 1 71 ? 5.125 3.617 -4.43 1 90.88 71 GLY B C 1
ATOM 1452 O O . GLY B 1 71 ? 4.129 4.277 -4.117 1 90.88 71 GLY B O 1
ATOM 1453 N N . GLN B 1 72 ? 6.332 4.113 -4.852 1 84.25 72 GLN B N 1
ATOM 1454 C CA . GLN B 1 72 ? 6.383 5.555 -5.059 1 84.25 72 GLN B CA 1
ATOM 1455 C C . GLN B 1 72 ? 7.023 5.898 -6.402 1 84.25 72 GLN B C 1
ATOM 1457 O O . GLN B 1 72 ? 8.102 5.402 -6.727 1 84.25 72 GLN B O 1
ATOM 1462 N N . GLY B 1 73 ? 6.223 6.617 -7.191 1 80.81 73 GLY B N 1
ATOM 1463 C CA . GLY B 1 73 ? 6.738 7.148 -8.445 1 80.81 73 GLY B CA 1
ATOM 1464 C C . GLY B 1 73 ? 6.953 8.648 -8.406 1 80.81 73 GLY B C 1
ATOM 1465 O O . GLY B 1 73 ? 6.801 9.281 -7.359 1 80.81 73 GLY B O 1
ATOM 1466 N N . GLY B 1 74 ? 7.387 9.141 -9.469 1 75.75 74 GLY B N 1
ATOM 1467 C CA . GLY B 1 74 ? 7.719 10.547 -9.617 1 75.75 74 GLY B CA 1
ATOM 1468 C C . GLY B 1 74 ? 6.582 11.477 -9.234 1 75.75 74 GLY B C 1
ATOM 1469 O O . GLY B 1 74 ? 6.809 12.508 -8.602 1 75.75 74 GLY B O 1
ATOM 1470 N N . HIS B 1 75 ? 5.41 11.023 -9.398 1 75.31 75 HIS B N 1
ATOM 1471 C CA . HIS B 1 75 ? 4.289 11.898 -9.094 1 75.31 75 HIS B CA 1
ATOM 1472 C C . HIS B 1 75 ? 4.191 12.188 -7.602 1 75.31 75 HIS B C 1
ATOM 1474 O O . HIS B 1 75 ? 4.066 13.344 -7.191 1 75.31 75 HIS B O 1
ATOM 1480 N N . VAL B 1 76 ? 4.309 11.188 -6.855 1 77.31 76 VAL B N 1
ATOM 1481 C CA . VAL B 1 76 ? 4.23 11.391 -5.414 1 77.31 76 VAL B CA 1
ATOM 1482 C C . VAL B 1 76 ? 5.527 12.023 -4.91 1 77.31 76 VAL B C 1
ATOM 1484 O O . VAL B 1 76 ? 5.496 13 -4.16 1 77.31 76 VAL B O 1
ATOM 1487 N N . ARG B 1 77 ? 6.586 11.594 -5.434 1 83.62 77 ARG B N 1
ATOM 1488 C CA . ARG B 1 77 ? 7.887 12.016 -4.926 1 83.62 77 ARG B CA 1
ATOM 1489 C C . ARG B 1 77 ? 8.164 13.469 -5.277 1 83.62 77 ARG B C 1
ATOM 1491 O O . ARG B 1 77 ? 8.805 14.188 -4.504 1 83.62 77 ARG B O 1
ATOM 1498 N N . 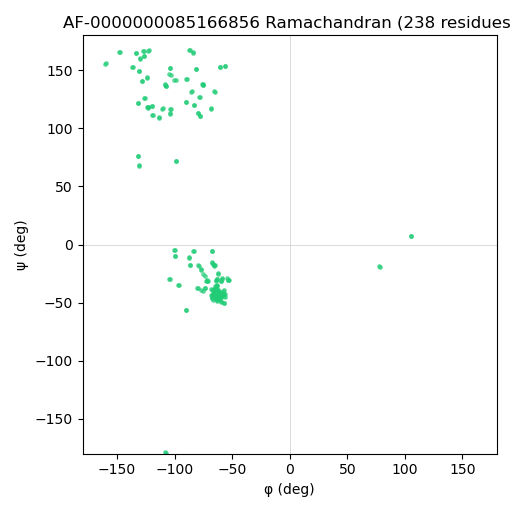ARG B 1 78 ? 7.633 13.859 -6.395 1 84.88 78 ARG B N 1
ATOM 1499 C CA . ARG B 1 78 ? 7.871 15.227 -6.836 1 84.88 78 ARG B CA 1
ATOM 1500 C C . ARG B 1 78 ? 6.723 16.141 -6.43 1 84.88 78 ARG B C 1
ATOM 1502 O O . ARG B 1 78 ? 6.941 17.297 -6.043 1 84.88 78 ARG B O 1
ATOM 1509 N N . ASP B 1 79 ? 5.574 15.633 -6.449 1 87.31 79 ASP B N 1
ATOM 1510 C CA . ASP B 1 79 ? 4.395 16.469 -6.238 1 87.31 79 ASP B CA 1
ATOM 1511 C C . ASP B 1 79 ? 4.176 16.75 -4.754 1 87.31 79 ASP B C 1
ATOM 1513 O O . ASP B 1 79 ? 3.793 17.859 -4.379 1 87.31 79 ASP B O 1
ATOM 1517 N N . LEU B 1 80 ? 4.441 15.781 -3.994 1 92.44 80 LEU B N 1
ATOM 1518 C CA . LEU B 1 80 ? 4.133 15.945 -2.576 1 92.44 80 LEU B CA 1
ATOM 1519 C C . LEU B 1 80 ? 5.027 17 -1.943 1 92.44 80 LEU B C 1
ATOM 1521 O O . LEU B 1 80 ? 4.543 17.891 -1.233 1 92.44 80 LEU B O 1
ATOM 1525 N N . PRO B 1 81 ? 6.32 16.984 -2.176 1 93.94 81 PRO B N 1
ATOM 1526 C CA . PRO B 1 81 ? 7.16 18.047 -1.611 1 93.94 81 PRO B CA 1
ATOM 1527 C C . PRO B 1 81 ? 6.727 19.453 -2.053 1 93.94 81 PRO B C 1
ATOM 1529 O O . PRO B 1 81 ? 6.734 20.375 -1.251 1 93.94 81 PRO B O 1
ATOM 1532 N N . GLN B 1 82 ? 6.348 19.578 -3.314 1 94.75 82 GLN B N 1
ATOM 1533 C CA . GLN B 1 82 ? 5.871 20.859 -3.814 1 94.75 82 GLN B CA 1
ATOM 1534 C C . GLN B 1 82 ? 4.578 21.266 -3.121 1 94.75 82 GLN B C 1
ATOM 1536 O O . GLN B 1 82 ? 4.418 22.438 -2.736 1 94.75 82 GLN B O 1
ATOM 1541 N N . LEU B 1 83 ? 3.705 20.375 -3.006 1 95.69 83 LEU B N 1
ATOM 1542 C CA . LEU B 1 83 ? 2.436 20.609 -2.326 1 95.69 83 LEU B CA 1
ATOM 1543 C C . LEU B 1 83 ? 2.664 21.016 -0.875 1 95.69 83 LEU B C 1
ATOM 1545 O O . LEU B 1 83 ? 2.035 21.969 -0.385 1 95.69 83 LEU B O 1
ATOM 1549 N N . LEU B 1 84 ? 3.551 20.375 -0.183 1 97.62 84 LEU B N 1
ATOM 1550 C CA . LEU B 1 84 ? 3.844 20.656 1.217 1 97.62 84 LEU B CA 1
ATOM 1551 C C . LEU B 1 84 ? 4.461 22.047 1.365 1 97.62 84 LEU B C 1
ATOM 1553 O O . LEU B 1 84 ? 4.164 22.766 2.324 1 97.62 84 LEU B O 1
ATOM 1557 N N . GLU B 1 85 ? 5.289 22.406 0.429 1 97.38 85 GLU B N 1
ATOM 1558 C CA . GLU B 1 85 ? 5.871 23.734 0.452 1 97.38 85 GLU B CA 1
ATOM 1559 C C . GLU B 1 85 ? 4.793 24.812 0.327 1 97.38 85 GLU B C 1
ATOM 1561 O O . GLU B 1 85 ? 4.812 25.812 1.052 1 97.38 85 GLU B O 1
ATOM 1566 N N . GLN B 1 86 ? 3.885 24.594 -0.578 1 97.81 86 GLN B N 1
ATOM 1567 C CA . GLN B 1 86 ? 2.764 25.516 -0.748 1 97.81 86 GLN B CA 1
ATOM 1568 C C . GLN B 1 86 ? 1.936 25.609 0.53 1 97.81 86 GLN B C 1
ATOM 1570 O O . GLN B 1 86 ? 1.503 26.703 0.913 1 97.81 86 GLN B O 1
ATOM 1575 N N . LEU B 1 87 ? 1.714 24.531 1.164 1 98.31 87 LEU B N 1
ATOM 1576 C CA . LEU B 1 87 ? 0.935 24.484 2.396 1 98.31 87 LEU B CA 1
ATOM 1577 C C . LEU B 1 87 ? 1.656 25.234 3.52 1 98.31 87 LEU B C 1
ATOM 1579 O O . LEU B 1 87 ? 1.028 25.953 4.297 1 98.31 87 LEU B O 1
ATOM 1583 N N . ARG B 1 88 ? 2.941 25.062 3.607 1 98.12 88 ARG B N 1
ATOM 1584 C CA . ARG B 1 88 ? 3.736 25.766 4.613 1 98.12 88 ARG B CA 1
ATOM 1585 C C . ARG B 1 88 ? 3.668 27.266 4.414 1 98.12 88 ARG B C 1
ATOM 1587 O O . ARG B 1 88 ? 3.594 28.031 5.383 1 98.12 88 ARG B O 1
ATOM 1594 N N . GLN B 1 89 ? 3.693 27.672 3.182 1 98.19 89 GLN B N 1
ATOM 1595 C CA . GLN B 1 89 ? 3.594 29.094 2.869 1 98.19 89 GLN B CA 1
ATOM 1596 C C . GLN B 1 89 ? 2.207 29.641 3.209 1 98.19 89 GLN B C 1
ATOM 1598 O O . GLN B 1 89 ? 2.076 30.766 3.689 1 98.19 89 GLN B O 1
ATOM 1603 N N . ALA B 1 90 ? 1.241 28.844 2.959 1 98.06 90 ALA B N 1
ATOM 1604 C CA . ALA B 1 90 ? -0.143 29.266 3.172 1 98.06 90 ALA B CA 1
ATOM 1605 C C . ALA B 1 90 ? -0.488 29.281 4.66 1 98.06 90 ALA B C 1
ATOM 1607 O O . ALA B 1 90 ? -1.396 30 5.082 1 98.06 90 ALA B O 1
ATOM 1608 N N . HIS B 1 91 ? 0.235 28.453 5.434 1 98.12 91 HIS B N 1
ATOM 1609 C CA . HIS B 1 91 ? -0.053 28.328 6.859 1 98.12 91 HIS B CA 1
ATOM 1610 C C . HIS B 1 91 ? 1.218 28.453 7.691 1 98.12 91 HIS B C 1
ATOM 1612 O O . HIS B 1 91 ? 1.597 27.531 8.406 1 98.12 91 HIS B O 1
ATOM 1618 N N . PRO B 1 92 ? 1.812 29.641 7.719 1 96.69 92 PRO B N 1
ATOM 1619 C CA . PRO B 1 92 ? 3.098 29.812 8.398 1 96.69 92 PRO B CA 1
ATOM 1620 C C . PRO B 1 92 ? 2.994 29.656 9.906 1 96.69 92 PRO B C 1
ATOM 1622 O O . PRO B 1 92 ? 4.012 29.5 10.586 1 96.69 92 PRO B O 1
ATOM 1625 N N . GLN B 1 93 ? 1.846 29.688 10.422 1 95.25 93 GLN B N 1
ATOM 1626 C CA . GLN B 1 93 ? 1.652 29.594 11.867 1 95.25 93 GLN B CA 1
ATOM 1627 C C . GLN B 1 93 ? 1.739 28.141 12.328 1 95.25 93 GLN B C 1
ATOM 1629 O O . GLN B 1 93 ? 1.83 27.875 13.531 1 95.25 93 GLN B O 1
ATOM 1634 N N . ALA B 1 94 ? 1.613 27.141 11.461 1 96.5 94 ALA B N 1
ATOM 1635 C CA . ALA B 1 94 ? 1.667 25.719 11.789 1 96.5 94 ALA B CA 1
ATOM 1636 C C . ALA B 1 94 ? 2.961 25.094 11.281 1 96.5 94 ALA B C 1
ATOM 1638 O O . ALA B 1 94 ? 3.428 25.406 10.188 1 96.5 94 ALA B O 1
ATOM 1639 N N . GLU B 1 95 ? 3.523 24.281 12.094 1 97.12 95 GLU B N 1
ATOM 1640 C CA . GLU B 1 95 ? 4.629 23.438 11.641 1 97.12 95 GLU B CA 1
ATOM 1641 C C . GLU B 1 95 ? 4.117 22.219 10.875 1 97.12 95 GLU B C 1
ATOM 1643 O O . GLU B 1 95 ? 3.459 21.359 11.445 1 97.12 95 GLU B O 1
ATOM 1648 N N . ILE B 1 96 ? 4.41 22.172 9.578 1 97.75 96 ILE B N 1
ATOM 1649 C CA . ILE B 1 96 ? 3.984 21.062 8.727 1 97.75 96 ILE B CA 1
ATOM 1650 C C . ILE B 1 96 ? 5.199 20.234 8.312 1 97.75 96 ILE B C 1
ATOM 1652 O O . ILE B 1 96 ? 6.105 20.75 7.648 1 97.75 96 ILE B O 1
ATOM 1656 N N . ARG B 1 97 ? 5.234 19.031 8.711 1 96.75 97 ARG B N 1
ATOM 1657 C CA . ARG B 1 97 ? 6.344 18.156 8.359 1 96.75 97 ARG B CA 1
ATOM 1658 C C . ARG B 1 97 ? 5.84 16.859 7.715 1 96.75 97 ARG B C 1
ATOM 1660 O O . ARG B 1 97 ? 4.637 16.609 7.695 1 96.75 97 ARG B O 1
ATOM 1667 N N . THR B 1 98 ? 6.781 16.156 7.129 1 97.19 98 THR B N 1
ATOM 1668 C CA . THR B 1 98 ? 6.477 14.852 6.547 1 97.19 98 THR B CA 1
ATOM 1669 C C . THR B 1 98 ? 7.527 13.82 6.949 1 97.19 98 THR B C 1
ATOM 1671 O O . THR B 1 98 ? 8.523 14.156 7.59 1 97.19 98 THR B O 1
ATOM 1674 N N . VAL B 1 99 ? 7.188 12.641 6.75 1 96.44 99 VAL B N 1
ATOM 1675 C CA . VAL B 1 99 ? 8.062 11.492 6.973 1 96.44 99 VAL B CA 1
ATOM 1676 C C . VAL B 1 99 ? 8.125 10.633 5.711 1 96.44 99 VAL B C 1
ATOM 1678 O O . VAL B 1 99 ? 7.34 10.836 4.781 1 96.44 99 VAL B O 1
ATOM 1681 N N . PRO B 1 100 ? 9.18 9.719 5.598 1 95.31 100 PRO B N 1
ATOM 1682 C CA . PRO B 1 100 ? 9.195 8.812 4.445 1 95.31 100 PRO B CA 1
ATOM 1683 C C . PRO B 1 100 ? 7.922 7.984 4.328 1 95.31 100 PRO B C 1
ATOM 1685 O O . PRO B 1 100 ? 7.234 7.758 5.328 1 95.31 100 PRO B O 1
ATOM 1688 N N . ALA B 1 101 ? 7.621 7.586 3.141 1 96.31 101 ALA B N 1
ATOM 1689 C CA . ALA B 1 101 ? 6.434 6.77 2.898 1 96.31 101 ALA B CA 1
ATOM 1690 C C . ALA B 1 101 ? 6.512 5.449 3.662 1 96.31 101 ALA B C 1
ATOM 1692 O O . ALA B 1 101 ? 7.605 4.934 3.918 1 96.31 101 ALA B O 1
ATOM 1693 N N . VAL B 1 102 ? 5.352 4.891 3.99 1 97.5 102 VAL B N 1
ATOM 1694 C CA . VAL B 1 102 ? 5.277 3.678 4.793 1 97.5 102 VAL B CA 1
ATOM 1695 C C . VAL B 1 102 ? 6.004 2.539 4.078 1 97.5 102 VAL B C 1
ATOM 1697 O O . VAL B 1 102 ? 6.547 1.639 4.723 1 97.5 102 VAL B O 1
ATOM 1700 N N . GLY B 1 103 ? 5.992 2.547 2.723 1 96.06 103 GLY B N 1
ATOM 1701 C CA . GLY B 1 103 ? 6.656 1.515 1.94 1 96.06 103 GLY B CA 1
ATOM 1702 C C . GLY B 1 103 ? 8.164 1.554 2.059 1 96.06 103 GLY B C 1
ATOM 1703 O O . GLY B 1 103 ? 8.852 0.629 1.62 1 96.06 103 GLY B O 1
ATOM 1704 N N . GLU B 1 104 ? 8.703 2.545 2.725 1 95.38 104 GLU B N 1
ATOM 1705 C CA . GLU B 1 104 ? 10.148 2.672 2.914 1 95.38 104 GLU B CA 1
ATOM 1706 C C . GLU B 1 104 ? 10.57 2.18 4.297 1 95.38 104 GLU B C 1
ATOM 1708 O O . GLU B 1 104 ? 11.766 2.061 4.582 1 95.38 104 GLU B O 1
ATOM 1713 N N . ASP B 1 105 ? 9.617 1.944 5.098 1 97.12 105 ASP B N 1
ATOM 1714 C CA . ASP B 1 105 ? 9.922 1.571 6.473 1 97.12 105 ASP B CA 1
ATOM 1715 C C . ASP B 1 105 ? 10.172 0.07 6.594 1 97.12 105 ASP B C 1
ATOM 1717 O O . ASP B 1 105 ? 9.328 -0.74 6.203 1 97.12 105 ASP B O 1
ATOM 1721 N N . GLU B 1 106 ? 11.219 -0.282 7.23 1 96.5 106 GLU B N 1
ATOM 1722 C CA . GLU B 1 106 ? 11.648 -1.674 7.32 1 96.5 106 GLU B CA 1
ATOM 1723 C C . GLU B 1 106 ? 10.656 -2.508 8.125 1 96.5 106 GLU B C 1
ATOM 1725 O O . GLU B 1 106 ? 10.367 -3.65 7.77 1 96.5 106 GLU B O 1
ATOM 1730 N N . ALA B 1 107 ? 10.188 -1.985 9.195 1 97.38 107 ALA B N 1
ATOM 1731 C CA . ALA B 1 107 ? 9.258 -2.734 10.039 1 97.38 107 ALA B CA 1
ATOM 1732 C C . ALA B 1 107 ? 7.953 -3.014 9.297 1 97.38 107 ALA B C 1
ATOM 1734 O O . ALA B 1 107 ? 7.363 -4.086 9.445 1 97.38 107 ALA B O 1
ATOM 1735 N N . VAL B 1 108 ? 7.488 -2.072 8.547 1 98.19 108 VAL B N 1
ATOM 1736 C CA . VAL B 1 108 ? 6.281 -2.254 7.75 1 98.19 108 VAL B CA 1
ATOM 1737 C C . VAL B 1 108 ? 6.512 -3.342 6.703 1 98.19 108 VAL B C 1
ATOM 1739 O O . VAL B 1 108 ? 5.699 -4.262 6.562 1 98.19 108 VAL B O 1
ATOM 1742 N N . LEU B 1 109 ? 7.645 -3.279 5.996 1 98.19 109 LEU B N 1
ATOM 1743 C CA . LEU B 1 109 ? 7.949 -4.277 4.977 1 98.19 109 LEU B CA 1
ATOM 1744 C C . LEU B 1 109 ? 8.094 -5.664 5.598 1 98.19 109 LEU B C 1
ATOM 1746 O O . LEU B 1 109 ? 7.691 -6.66 4.996 1 98.19 109 LEU B O 1
ATOM 1750 N N . GLN B 1 110 ? 8.641 -5.699 6.793 1 98.19 110 GLN B N 1
ATOM 1751 C CA . GLN B 1 110 ? 8.773 -6.98 7.48 1 98.19 110 GLN B CA 1
ATOM 1752 C C . GLN B 1 110 ? 7.41 -7.57 7.824 1 98.19 110 GLN B C 1
ATOM 1754 O O . GLN B 1 110 ? 7.215 -8.781 7.742 1 98.19 110 GLN B O 1
ATOM 1759 N N . ALA B 1 111 ? 6.492 -6.727 8.234 1 98.44 111 ALA B N 1
ATOM 1760 C CA . ALA B 1 111 ? 5.145 -7.199 8.531 1 98.44 111 ALA B CA 1
ATOM 1761 C C 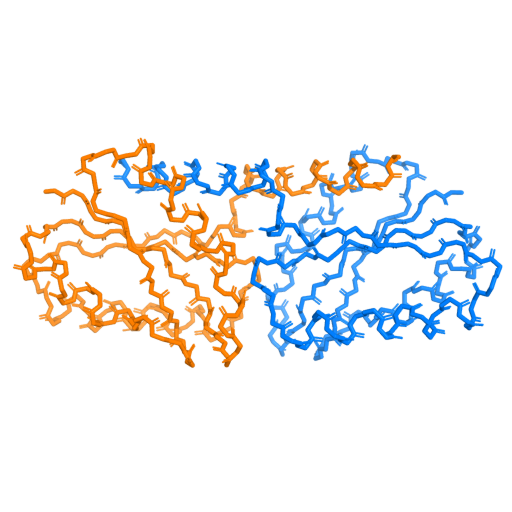. ALA B 1 111 ? 4.465 -7.746 7.277 1 98.44 111 ALA B C 1
ATOM 1763 O O . ALA B 1 111 ? 3.793 -8.781 7.328 1 98.44 111 ALA B O 1
ATOM 1764 N N . ILE B 1 112 ? 4.621 -7.07 6.172 1 98.62 112 ILE B N 1
ATOM 1765 C CA . ILE B 1 112 ? 4.043 -7.535 4.914 1 98.62 112 ILE B CA 1
ATOM 1766 C C . ILE B 1 112 ? 4.707 -8.844 4.492 1 98.62 112 ILE B C 1
ATOM 1768 O O . ILE B 1 112 ? 4.027 -9.781 4.062 1 98.62 112 ILE B O 1
ATOM 1772 N N . ALA B 1 113 ? 6.023 -8.898 4.66 1 98.44 113 ALA B N 1
ATOM 1773 C CA . ALA B 1 113 ? 6.742 -10.125 4.336 1 98.44 113 ALA B CA 1
ATOM 1774 C C . ALA B 1 113 ? 6.234 -11.297 5.176 1 98.44 113 ALA B C 1
ATOM 1776 O O . ALA B 1 113 ? 6.066 -12.406 4.664 1 98.44 113 ALA B O 1
ATOM 1777 N N . ALA B 1 114 ? 6.023 -11.062 6.449 1 98.31 114 ALA B N 1
ATOM 1778 C CA . ALA B 1 114 ? 5.488 -12.109 7.324 1 98.31 114 ALA B CA 1
ATOM 1779 C C . ALA B 1 114 ? 4.129 -12.594 6.832 1 98.31 114 ALA B C 1
ATOM 1781 O O . ALA B 1 114 ? 3.842 -13.789 6.871 1 98.31 114 ALA B O 1
ATOM 1782 N N . TYR B 1 115 ? 3.277 -11.688 6.398 1 98.56 115 TYR B N 1
ATOM 1783 C CA . TYR B 1 115 ? 1.988 -12.055 5.816 1 98.56 115 TYR B CA 1
ATOM 1784 C C . TYR B 1 115 ? 2.174 -12.938 4.586 1 98.56 115 TYR B C 1
ATOM 1786 O O . TYR B 1 115 ? 1.472 -13.938 4.418 1 98.56 115 TYR B O 1
ATOM 1794 N N . CYS B 1 116 ? 3.109 -12.539 3.713 1 97.81 116 CYS B N 1
ATOM 1795 C CA . CYS B 1 116 ? 3.389 -13.289 2.496 1 97.81 116 CYS B CA 1
ATOM 1796 C C . CYS B 1 116 ? 3.855 -14.703 2.824 1 97.81 116 CYS B C 1
ATOM 1798 O O . CYS B 1 116 ? 3.406 -15.672 2.207 1 97.81 116 CYS B O 1
ATOM 1800 N N . VAL B 1 117 ? 4.73 -14.828 3.807 1 97.12 117 VAL B N 1
ATOM 1801 C CA . VAL B 1 117 ? 5.258 -16.125 4.227 1 97.12 117 VAL B CA 1
ATOM 1802 C C . VAL B 1 117 ? 4.121 -17 4.742 1 97.12 117 VAL B C 1
ATOM 1804 O O . VAL B 1 117 ? 4.02 -18.172 4.379 1 97.12 117 VAL B O 1
ATOM 1807 N N . ALA B 1 118 ? 3.219 -16.391 5.508 1 96.38 118 ALA B N 1
ATOM 1808 C CA . ALA B 1 118 ? 2.086 -17.125 6.062 1 96.38 118 ALA B CA 1
ATOM 1809 C C . ALA B 1 118 ? 1.15 -17.609 4.957 1 96.38 118 ALA B C 1
ATOM 1811 O O . ALA B 1 118 ? 0.571 -18.688 5.059 1 96.38 118 ALA B O 1
ATOM 1812 N N . ALA B 1 119 ? 0.968 -16.75 3.977 1 93.12 119 ALA B N 1
ATOM 1813 C CA . ALA B 1 119 ? 0.094 -17.078 2.854 1 93.12 119 ALA B CA 1
ATOM 1814 C C . ALA B 1 119 ? 0.648 -18.266 2.055 1 93.12 119 ALA B C 1
ATOM 1816 O O . ALA B 1 119 ? -0.108 -19 1.413 1 93.12 119 ALA B O 1
ATOM 1817 N N . GLY B 1 120 ? 1.971 -18.359 1.923 1 87.75 120 GLY B N 1
ATOM 1818 C CA . GLY B 1 120 ? 2.619 -19.422 1.172 1 87.75 120 GLY B CA 1
ATOM 1819 C C . GLY B 1 120 ? 2.662 -20.75 1.922 1 87.75 120 GLY B C 1
ATOM 1820 O O . GLY B 1 120 ? 3 -21.781 1.346 1 87.75 120 GLY B O 1
ATOM 1821 N N . SER B 1 121 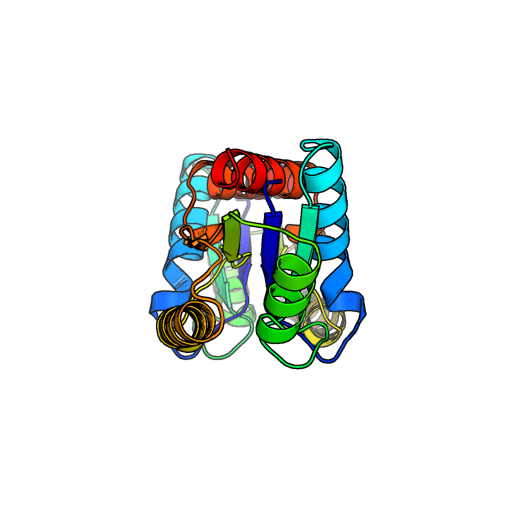? 2.541 -20.766 3.26 1 78.81 121 SER B N 1
ATOM 1822 C CA . SER B 1 121 ? 2.615 -21.984 4.062 1 78.81 121 SER B CA 1
ATOM 1823 C C . SER B 1 121 ? 1.278 -22.719 4.082 1 78.81 121 SER B C 1
ATOM 1825 O O . SER B 1 121 ? 0.223 -22.094 3.945 1 78.81 121 SER B O 1
#

Foldseek 3Di:
DEEEEEEEADDQDPVVCVVVVVVQVVVCVVPVPYHYYYAHCDNDDDHPLVVLVVCVVVPAAEYEYEYADQDDDPCCVVVVVVVQVVSCVVRVRHHYYYDDYLNPDPVSVVVVVVVVVVVVD/DEEEEEEEADDQDPVVCVVVVVVQVVVCVVPVPYHYYYAHCDNDDDHPLVVLVVCVVVPAAEYEYEYADQDDDPCCVVVVVVVQVVSCVVRVRHHYYYDDHLNPDPVSVVVVVVVVVVVVD

Organism: Herbaspirillum seropedicae (strain SmR1) (NCBI:txid757424)

Secondary structure (DSSP, 8-state):
-EEEEEEE---SSGGGGHHHHHHHHHHHHH-TTSEEEEEESSSSSSBHHHHHHHHHHTT--EEEEEE--SS--HHHHHHHHHHHHHHHHH-TTSEEEE---GGG-HHHHHHHHHHHHHHH-/-EEEEEEE---SSGGGGHHHHHHHHHHHHH-TTSEEEEEESSSSSSBHHHHHHHHHHTT--EEEEEE--SS--HHHHHHHHHHHHHHHHH-TTSEEEE---GGG-HHHHHHHHHHHHHHH-

pLDDT: mean 94.83, std 5.12, range [75.31, 98.69]